Protein 6T21 (pdb70)

Radius of gyration: 21.49 Å; Cα contacts (8 Å, |Δi|>4): 574; chains: 2; bounding box: 64×54×46 Å

Secondary structure (DSSP, 8-state):
--EEEE-TTSPEEEEEEEEEEETTEEEEEEPPP-STTTTTTHHHHHHHHHHHHHHTT--EEEEEE--HHHHHH---HHHHBSSSSS-EE--SS-HHHHHHHHHHGGGGB-SSSB-SS--S-----EEEE-TT---HHHHHHHHH-/--EEEE-TTSPEEEEEEEEEEETTEEEEEEPPP-STTTTTTHHHHHHHHHHHHHHTT--EEEEEE--HHHHHH---HHHHBSSSSS-EE--SSSHHHHHHHHHHGGGGB-SSSB-SS--S-----EEEE-TT---HHHHHHHHH-

Sequence (290 aa):
EFMHVFDNNNGIELKKAECSIGEEDGVYGLILESWGPGDRNKKDYNIALDYIIERLVDSSGVSQVVVYLASSSSVRKKHMHSLDERKIHPGEEYFTLIGNSPRDIRLKMCGYQAYFSRTGRKEIPSGNRTKRILINVPGIYSDSFWASIIRGEFMHVFDNNGIELKKAECSIGEEDGVYGLILESWGPGDRNKDYNIIALDYIIERLVDDSGVSQVVVYLASSSSVRKKHMHSLDERKIHPGEEYFTLIGNNSPRRDIRLKKMCGYQAYFSRTGRRKEEIPSGNRTKRILINVPGIYSDSFWASIIRRG

Organism: Escherichia coli (strain K12) (NCBI:txid83333)

Structure (mmCIF, N/CA/C/O backbone):
data_6T21
#
_entry.id   6T21
#
_cell.length_a   112.882
_cell.length_b   112.882
_cell.length_c   155.751
_cell.angle_alpha   90.000
_cell.angle_beta   90.000
_cell.angle_gamma   120.000
#
_symmetry.space_group_name_H-M   'P 61 2 2'
#
loop_
_entity.id
_entity.type
_entity.pdbx_description
1 polymer '5-methylcytosine-specific restriction enzyme A'
2 polymer "DNA (5'-D(*TP*CP*AP*TP*(5CM)P*GP*AP*TP*TP*C)-3')"
3 polymer "DNA (5'-D(*GP*AP*AP*TP*(5CM)P*GP*AP*TP*GP*A)-3')"
4 water water
#
loop_
_atom_site.group_PDB
_atom_site.id
_atom_site.type_symbol
_atom_site.label_atom_id
_atom_site.label_alt_id
_atom_site.label_comp_id
_atom_site.label_asym_id
_atom_site.label_entity_id
_atom_site.label_seq_id
_atom_site.pdbx_PDB_ins_code
_atom_site.Cartn_x
_atom_site.Cartn_y
_atom_site.Cartn_z
_atom_site.occupancy
_atom_site.B_iso_or_equiv
_atom_site.auth_seq_id
_atom_site.auth_comp_id
_atom_site.auth_asym_id
_atom_site.auth_atom_id
_atom_site.pdbx_PDB_model_num
ATOM 1 N N . GLU A 1 8 ? -25.810 36.015 8.702 1.00 81.61 -1 GLU A N 1
ATOM 2 C CA . GLU A 1 8 ? -24.737 36.967 8.278 1.00 79.44 -1 GLU A CA 1
ATOM 3 C C . GLU A 1 8 ? -24.338 36.804 6.804 1.00 71.86 -1 GLU A C 1
ATOM 4 O O . GLU A 1 8 ? -24.015 37.792 6.148 1.00 72.30 -1 GLU A O 1
ATOM 10 N N . PHE A 1 9 ? -24.345 35.570 6.293 1.00 63.58 0 PHE A N 1
ATOM 11 C CA . PHE A 1 9 ? -24.163 35.341 4.854 1.00 57.41 0 PHE A CA 1
ATOM 12 C C . PHE A 1 9 ? -25.506 35.444 4.128 1.00 54.08 0 PHE A C 1
ATOM 13 O O . PHE A 1 9 ? -26.548 35.097 4.672 1.00 52.62 0 PHE A O 1
ATOM 21 N N . MET A 1 10 ? -25.472 35.929 2.892 1.00 50.44 1 MET A N 1
ATOM 22 C CA . MET A 1 10 ? -26.594 35.769 1.979 1.00 49.69 1 MET A CA 1
ATOM 23 C C . MET A 1 10 ? -26.549 34.367 1.365 1.00 47.70 1 MET A C 1
ATOM 24 O O . MET A 1 10 ? -25.579 33.633 1.553 1.00 46.52 1 MET A O 1
ATOM 29 N N . HIS A 1 11 ? -27.602 33.997 0.643 1.00 45.95 2 HIS A N 1
ATOM 30 C CA . HIS A 1 11 ? -27.652 32.702 -0.030 1.00 46.17 2 HIS A CA 1
ATOM 31 C C . HIS A 1 11 ? -28.217 32.816 -1.423 1.00 44.73 2 HIS A C 1
ATOM 32 O O . HIS A 1 11 ? -28.915 33.770 -1.746 1.00 44.98 2 HIS A O 1
ATOM 39 N N . VAL A 1 12 ? -27.890 31.828 -2.248 1.00 45.12 3 VAL A N 1
ATOM 40 C CA . VAL A 1 12 ? -28.474 31.698 -3.570 1.00 44.60 3 VAL A CA 1
ATOM 41 C C . VAL A 1 12 ? -29.767 30.908 -3.407 1.00 45.03 3 VAL A C 1
ATOM 42 O O . VAL A 1 12 ? -29.823 29.947 -2.653 1.00 45.69 3 VAL A O 1
ATOM 46 N N . PHE A 1 13 ? -30.806 31.348 -4.103 1.00 45.41 4 PHE A N 1
ATOM 47 C CA . PHE A 1 13 ? -32.101 30.688 -4.097 1.00 46.40 4 PHE A CA 1
ATOM 48 C C . PHE A 1 13 ? -32.354 30.009 -5.446 1.00 48.11 4 PHE A C 1
ATOM 49 O O . PHE A 1 13 ? -31.906 30.506 -6.480 1.00 49.10 4 PHE A O 1
ATOM 57 N N . ASP A 1 14 ? -33.076 28.886 -5.428 1.00 49.87 5 ASP A N 1
ATOM 58 C CA . ASP A 1 14 ? -33.395 28.147 -6.650 1.00 51.31 5 ASP A CA 1
ATOM 59 C C . ASP A 1 14 ? -34.573 28.781 -7.400 1.00 53.68 5 ASP A C 1
ATOM 60 O O . ASP A 1 14 ? -35.091 29.830 -6.982 1.00 53.57 5 ASP A O 1
ATOM 65 N N A ASN A 1 15 ? -34.991 28.159 -8.500 0.50 54.28 6 ASN A N 1
ATOM 66 N N B ASN A 1 15 ? -34.978 28.135 -8.497 0.50 55.07 6 ASN A N 1
ATOM 67 C CA A ASN A 1 15 ? -36.023 28.737 -9.360 0.50 55.17 6 ASN A CA 1
ATOM 68 C CA B ASN A 1 15 ? -36.029 28.639 -9.384 0.50 56.48 6 ASN A CA 1
ATOM 69 C C A ASN A 1 15 ? -37.421 28.745 -8.728 0.50 56.76 6 ASN A C 1
ATOM 70 C C B ASN A 1 15 ? -37.392 28.767 -8.702 0.50 57.50 6 ASN A C 1
ATOM 71 O O A ASN A 1 15 ? -38.304 29.454 -9.208 0.50 58.07 6 ASN A O 1
ATOM 72 O O B ASN A 1 15 ? -38.215 29.585 -9.112 0.50 58.76 6 ASN A O 1
ATOM 81 N N . ASN A 1 16 ? -37.618 27.965 -7.664 1.00 57.22 7 ASN A N 1
ATOM 82 C CA . ASN A 1 16 ? -38.866 27.997 -6.890 1.00 59.58 7 ASN A CA 1
ATOM 83 C C . ASN A 1 16 ? -38.795 28.887 -5.652 1.00 59.29 7 ASN A C 1
ATOM 84 O O . ASN A 1 16 ? -39.733 28.906 -4.860 1.00 60.67 7 ASN A O 1
ATOM 89 N N . GLY A 1 17 ? -37.693 29.613 -5.477 1.00 56.28 8 GLY A N 1
ATOM 90 C CA . GLY A 1 17 ? -37.536 30.487 -4.328 1.00 55.27 8 GLY A CA 1
ATOM 91 C C . GLY A 1 17 ? -37.102 29.784 -3.055 1.00 54.52 8 GLY A C 1
ATOM 92 O O . GLY A 1 17 ? -37.207 30.362 -1.979 1.00 53.74 8 GLY A O 1
ATOM 93 N N . ILE A 1 18 ? -36.584 28.558 -3.170 1.00 53.60 9 ILE A N 1
ATOM 94 C CA . ILE A 1 18 ? -36.062 27.827 -2.014 1.00 53.83 9 ILE A CA 1
ATOM 95 C C . ILE A 1 18 ? -34.567 28.101 -1.830 1.00 53.06 9 ILE A C 1
ATOM 96 O O . ILE A 1 18 ? -33.791 28.107 -2.795 1.00 51.69 9 ILE A O 1
ATOM 101 N N . GLU A 1 19 ? -34.176 28.309 -0.576 1.00 51.92 10 GLU A N 1
ATOM 102 C CA . GLU A 1 19 ? -32.813 28.654 -0.223 1.00 51.47 10 GLU A CA 1
ATOM 103 C C . GLU A 1 19 ? -31.901 27.459 -0.446 1.00 50.63 10 GLU A C 1
ATOM 104 O O . GLU A 1 19 ? -32.192 26.358 0.015 1.00 52.62 10 GLU A O 1
ATOM 110 N N . LEU A 1 20 ? -30.805 27.669 -1.165 1.00 48.31 11 LEU A N 1
ATOM 111 C CA . LEU A 1 20 ? -29.811 26.614 -1.346 1.00 48.17 11 LEU A CA 1
ATOM 112 C C . LEU A 1 20 ? -28.744 26.659 -0.254 1.00 48.29 11 LEU A C 1
ATOM 113 O O . LEU A 1 20 ? -28.527 27.696 0.390 1.00 47.62 11 LEU A O 1
ATOM 118 N N A LYS A 1 21 ? -28.087 25.523 -0.047 0.50 49.25 12 LYS A N 1
ATOM 119 N N B LYS A 1 21 ? -28.087 25.526 -0.039 0.50 49.05 12 LYS A N 1
ATOM 120 C CA A LYS A 1 21 ? -26.903 25.450 0.804 0.50 50.18 12 LYS A CA 1
ATOM 121 C CA B LYS A 1 21 ? -26.912 25.469 0.824 0.50 49.86 12 LYS A CA 1
ATOM 122 C C A LYS A 1 21 ? -25.729 26.036 0.036 0.50 48.12 12 LYS A C 1
ATOM 123 C C B LYS A 1 21 ? -25.732 26.036 0.048 0.50 47.94 12 LYS A C 1
ATOM 124 O O A LYS A 1 21 ? -24.872 25.309 -0.455 0.50 47.96 12 LYS A O 1
ATOM 125 O O B LYS A 1 21 ? -24.879 25.299 -0.436 0.50 47.80 12 LYS A O 1
ATOM 136 N N . ALA A 1 22 ? -25.719 27.355 -0.085 1.00 47.34 13 ALA A N 1
ATOM 137 C CA . ALA A 1 22 ? -24.701 28.059 -0.850 1.00 46.61 13 ALA A CA 1
ATOM 138 C C . ALA A 1 22 ? -24.619 29.498 -0.348 1.00 45.16 13 ALA A C 1
ATOM 139 O O . ALA A 1 22 ? -25.381 30.363 -0.770 1.00 45.83 13 ALA A O 1
ATOM 141 N N . GLU A 1 23 ? -23.693 29.726 0.573 1.00 44.60 14 GLU A N 1
ATOM 142 C CA . GLU A 1 23 ? -23.450 31.045 1.133 1.00 44.60 14 GLU A CA 1
ATOM 143 C C . GLU A 1 23 ? -22.753 31.922 0.110 1.00 43.12 14 GLU A C 1
ATOM 144 O O . GLU A 1 23 ? -21.897 31.463 -0.650 1.00 42.73 14 GLU A O 1
ATOM 150 N N . CYS A 1 24 ? -23.139 33.188 0.084 1.00 41.99 15 CYS A N 1
ATOM 151 C CA . CYS A 1 24 ? -22.483 34.154 -0.745 1.00 41.09 15 CYS A CA 1
ATOM 152 C C . CYS A 1 24 ? -22.576 35.528 -0.097 1.00 41.67 15 CYS A C 1
ATOM 153 O O . CYS A 1 24 ? -23.246 35.704 0.917 1.00 42.20 15 CYS A O 1
ATOM 156 N N . SER A 1 25 ? -21.900 36.498 -0.698 1.00 41.26 16 SER A N 1
ATOM 157 C CA . SER A 1 25 ? -21.930 37.869 -0.219 1.00 41.79 16 SER A CA 1
ATOM 158 C C . SER A 1 25 ? -21.634 38.796 -1.378 1.00 40.99 16 SER A C 1
ATOM 159 O O . SER A 1 25 ? -21.007 38.402 -2.362 1.00 39.80 16 SER A O 1
ATOM 162 N N . ILE A 1 26 ? -22.101 40.028 -1.258 1.00 41.53 17 ILE A N 1
ATOM 163 C CA . ILE A 1 26 ? -21.989 41.013 -2.325 1.00 42.10 17 ILE A CA 1
ATOM 164 C C . ILE A 1 26 ? -21.202 42.189 -1.771 1.00 42.13 17 ILE A C 1
ATOM 165 O O . ILE A 1 26 ? -21.484 42.653 -0.669 1.00 41.97 17 ILE A O 1
ATOM 170 N N . GLY A 1 27 ? -20.212 42.659 -2.518 1.00 41.12 18 GLY A N 1
ATOM 171 C CA . GLY A 1 27 ? -19.435 43.811 -2.079 1.00 42.00 18 GLY A CA 1
ATOM 172 C C . GLY A 1 27 ? -18.086 43.920 -2.752 1.00 41.73 18 GLY A C 1
ATOM 173 O O . GLY A 1 27 ? -17.788 43.198 -3.706 1.00 41.24 18 GLY A O 1
ATOM 174 N N . GLU A 1 28 ? -17.278 44.839 -2.242 1.00 41.84 19 GLU A N 1
ATOM 175 C CA . GLU A 1 28 ? -15.941 45.063 -2.743 1.00 41.56 19 GLU A CA 1
ATOM 176 C C . GLU A 1 28 ? -14.934 44.278 -1.915 1.00 41.32 19 GLU A C 1
ATOM 177 O O . GLU A 1 28 ? -14.881 44.389 -0.685 1.00 41.24 19 GLU A O 1
ATOM 183 N N . GLU A 1 29 ? -14.142 43.470 -2.603 1.00 41.01 20 GLU A N 1
ATOM 184 C CA . GLU A 1 29 ? -13.045 42.758 -1.991 1.00 41.49 20 GLU A CA 1
ATOM 185 C C . GLU A 1 29 ? -11.832 42.929 -2.895 1.00 41.81 20 GLU A C 1
ATOM 186 O O . GLU A 1 29 ? -11.935 42.767 -4.118 1.00 41.33 20 GLU A O 1
ATOM 192 N N . ASP A 1 30 ? -10.705 43.318 -2.298 1.00 42.63 21 ASP A N 1
ATOM 193 C CA . ASP A 1 30 ? -9.459 43.568 -3.038 1.00 42.80 21 ASP A CA 1
ATOM 194 C C . ASP A 1 30 ? -9.659 44.480 -4.250 1.00 42.56 21 ASP A C 1
ATOM 195 O O . ASP A 1 30 ? -9.030 44.292 -5.298 1.00 42.62 21 ASP A O 1
ATOM 200 N N . GLY A 1 31 ? -10.547 45.463 -4.096 1.00 42.31 22 GLY A N 1
ATOM 201 C CA . GLY A 1 31 ? -10.764 46.496 -5.106 1.00 42.51 22 GLY A CA 1
ATOM 202 C C . GLY A 1 31 ? -11.733 46.134 -6.218 1.00 42.56 22 GLY A C 1
ATOM 203 O O . GLY A 1 31 ? -11.965 46.939 -7.121 1.00 43.19 22 GLY A O 1
ATOM 204 N N . VAL A 1 32 ? -12.307 44.937 -6.141 1.00 41.41 23 VAL A N 1
ATOM 205 C CA . VAL A 1 32 ? -13.194 44.411 -7.158 1.00 41.10 23 VAL A CA 1
ATOM 206 C C . VAL A 1 32 ? -14.577 44.226 -6.544 1.00 40.48 23 VAL A C 1
ATOM 207 O O . VAL A 1 32 ? -14.707 43.592 -5.496 1.00 38.96 23 VAL A O 1
ATOM 211 N N . TYR A 1 33 ? -15.595 44.799 -7.186 1.00 40.72 24 TYR A N 1
ATOM 212 C CA . TYR A 1 33 ? -16.977 44.667 -6.736 1.00 40.58 24 TYR A CA 1
ATOM 213 C C . TYR A 1 33 ? -17.649 43.463 -7.395 1.00 40.43 24 TYR A C 1
ATOM 214 O O . TYR A 1 33 ? -17.630 43.312 -8.630 1.00 39.58 24 TYR A O 1
ATOM 223 N N . GLY A 1 34 ? -18.252 42.611 -6.575 1.00 39.39 25 GLY A N 1
ATOM 224 C CA . GLY A 1 34 ? -19.042 41.521 -7.113 1.00 40.14 25 GLY A CA 1
ATOM 225 C C . GLY A 1 34 ? -19.559 40.542 -6.088 1.00 40.06 25 GLY A C 1
ATOM 226 O O . GLY A 1 34 ? -19.743 40.881 -4.912 1.00 38.24 25 GLY A O 1
ATOM 227 N N . LEU A 1 35 ? -19.757 39.313 -6.553 1.00 39.65 26 LEU A N 1
ATOM 228 C CA . LEU A 1 35 ? -20.351 38.260 -5.771 1.00 39.80 26 LEU A CA 1
ATOM 229 C C . LEU A 1 35 ? -19.288 37.276 -5.332 1.00 39.74 26 LEU A C 1
ATOM 230 O O . LEU A 1 35 ? -18.556 36.749 -6.165 1.00 39.74 26 LEU A O 1
ATOM 235 N N . ILE A 1 36 ? -19.205 37.028 -4.028 1.00 40.31 27 ILE A N 1
ATOM 236 C CA . ILE A 1 36 ? -18.316 35.993 -3.490 1.00 42.21 27 ILE A CA 1
ATOM 237 C C . ILE A 1 36 ? -19.161 34.766 -3.216 1.00 41.06 27 ILE A C 1
ATOM 238 O O . ILE A 1 36 ? -20.137 34.848 -2.476 1.00 41.23 27 ILE A O 1
ATOM 243 N N . LEU A 1 37 ? -18.783 33.638 -3.799 1.00 39.95 28 LEU A N 1
ATOM 244 C CA . LEU A 1 37 ? -19.396 32.352 -3.486 1.00 40.03 28 LEU A CA 1
ATOM 245 C C . LEU A 1 37 ? -18.448 31.607 -2.564 1.00 40.12 28 LEU A C 1
ATOM 246 O O . LEU A 1 37 ? -17.294 31.386 -2.912 1.00 40.09 28 LEU A O 1
ATOM 251 N N . GLU A 1 38 ? -18.926 31.251 -1.376 1.00 41.44 29 GLU A N 1
ATOM 252 C CA . GLU A 1 38 ? -18.107 30.540 -0.387 1.00 42.88 29 GLU A CA 1
ATOM 253 C C . GLU A 1 38 ? -17.825 29.087 -0.839 1.00 42.89 29 GLU A C 1
ATOM 254 O O . GLU A 1 38 ? -18.594 28.509 -1.607 1.00 41.77 29 GLU A O 1
ATOM 260 N N . SER A 1 39 ? -16.735 28.517 -0.337 1.00 41.88 30 SER A N 1
ATOM 261 C CA . SER A 1 39 ? -16.310 27.179 -0.716 1.00 42.94 30 SER A CA 1
ATOM 262 C C . SER A 1 39 ? -17.241 26.103 -0.176 1.00 44.30 30 SER A C 1
ATOM 263 O O . SER A 1 39 ? -17.930 26.302 0.824 1.00 45.74 30 SER A O 1
ATOM 266 N N . TRP A 1 40 ? -17.233 24.956 -0.845 1.00 44.86 31 TRP A N 1
ATOM 267 C CA . TRP A 1 40 ? -17.944 23.772 -0.378 1.00 46.59 31 TRP A CA 1
ATOM 268 C C . TRP A 1 40 ? -16.960 22.913 0.378 1.00 47.16 31 TRP A C 1
ATOM 269 O O . TRP A 1 40 ? -15.924 22.542 -0.169 1.00 46.71 31 TRP A O 1
ATOM 280 N N . GLY A 1 41 ? -17.289 22.618 1.639 1.00 48.31 32 GLY A N 1
ATOM 281 C CA . GLY A 1 41 ? -16.527 21.677 2.461 1.00 49.82 32 GLY A CA 1
ATOM 282 C C . GLY A 1 41 ? -16.287 22.226 3.859 1.00 50.85 32 GLY A C 1
ATOM 283 O O . GLY A 1 41 ? -16.344 23.438 4.060 1.00 48.01 32 GLY A O 1
ATOM 284 N N . PRO A 1 42 ? -16.043 21.339 4.846 1.00 52.27 33 PRO A N 1
ATOM 285 C CA . PRO A 1 42 ? -16.085 19.882 4.757 1.00 53.40 33 PRO A CA 1
ATOM 286 C C . PRO A 1 42 ? -17.505 19.334 4.778 1.00 54.28 33 PRO A C 1
ATOM 287 O O . PRO A 1 42 ? -18.442 20.022 5.190 1.00 54.29 33 PRO A O 1
ATOM 291 N N . GLY A 1 43 ? -17.656 18.099 4.325 1.00 54.81 34 GLY A N 1
ATOM 292 C CA . GLY A 1 43 ? -18.960 17.464 4.267 1.00 56.49 34 GLY A CA 1
ATOM 293 C C . GLY A 1 43 ? -19.982 18.313 3.543 1.00 55.49 34 GLY A C 1
ATOM 294 O O . GLY A 1 43 ? -19.783 18.692 2.389 1.00 55.96 34 GLY A O 1
ATOM 295 N N . ASP A 1 44 ? -21.064 18.641 4.239 1.00 56.64 35 ASP A N 1
ATOM 296 C CA . ASP A 1 44 ? -22.201 19.328 3.631 1.00 56.29 35 ASP A CA 1
ATOM 297 C C . ASP A 1 44 ? -22.125 20.858 3.610 1.00 53.28 35 ASP A C 1
ATOM 298 O O . ASP A 1 44 ? -23.023 21.500 3.064 1.00 52.00 35 ASP A O 1
ATOM 303 N N . ARG A 1 45 ? -21.079 21.445 4.191 1.00 51.28 36 ARG A N 1
ATOM 304 C CA . ARG A 1 45 ? -20.946 22.901 4.197 1.00 49.76 36 ARG A CA 1
ATOM 305 C C . ARG A 1 45 ? -20.957 23.445 2.753 1.00 48.64 36 ARG A C 1
ATOM 306 O O . ARG A 1 45 ? -20.089 23.115 1.948 1.00 47.95 36 ARG A O 1
ATOM 314 N N . ASN A 1 46 ? -21.965 24.256 2.447 1.00 47.49 37 ASN A N 1
ATOM 315 C CA . ASN A 1 46 ? -22.209 24.780 1.097 1.00 47.10 37 ASN A CA 1
ATOM 316 C C . ASN A 1 46 ? -22.236 23.718 -0.032 1.00 47.30 37 ASN A C 1
ATOM 317 O O . ASN A 1 46 ? -21.739 23.969 -1.135 1.00 46.14 37 ASN A O 1
ATOM 322 N N A LYS A 1 47 ? -22.840 22.562 0.248 0.50 47.94 38 LYS A N 1
ATOM 323 N N B LYS A 1 47 ? -22.838 22.562 0.250 0.50 47.98 38 LYS A N 1
ATOM 324 C CA A LYS A 1 47 ? -22.882 21.445 -0.710 0.50 48.76 38 LYS A CA 1
ATOM 325 C CA B LYS A 1 47 ? -22.888 21.444 -0.705 0.50 48.82 38 LYS A CA 1
ATOM 326 C C A LYS A 1 47 ? -23.612 21.745 -2.032 0.50 47.24 38 LYS A C 1
ATOM 327 C C B LYS A 1 47 ? -23.607 21.749 -2.032 0.50 47.28 38 LYS A C 1
ATOM 328 O O A LYS A 1 47 ? -23.439 21.015 -3.010 0.50 46.28 38 LYS A O 1
ATOM 329 O O B LYS A 1 47 ? -23.424 21.025 -3.012 0.50 46.33 38 LYS A O 1
ATOM 340 N N . ASP A 1 48 ? -24.426 22.800 -2.062 1.00 46.62 39 ASP A N 1
ATOM 341 C CA . ASP A 1 48 ? -25.139 23.202 -3.297 1.00 46.26 39 ASP A CA 1
ATOM 342 C C . ASP A 1 48 ? -24.348 24.161 -4.193 1.00 44.45 39 ASP A C 1
ATOM 343 O O . ASP A 1 48 ? -24.909 24.736 -5.136 1.00 44.53 39 ASP A O 1
ATOM 348 N N . TYR A 1 49 ? -23.057 24.320 -3.897 1.00 43.15 40 TYR A N 1
ATOM 349 C CA . TYR A 1 49 ? -22.141 25.190 -4.630 1.00 42.35 40 TYR A CA 1
ATOM 350 C C . TYR A 1 49 ? -22.331 25.153 -6.159 1.00 43.14 40 TYR A C 1
ATOM 351 O O . TYR A 1 49 ? -22.533 26.193 -6.786 1.00 42.34 40 TYR A O 1
ATOM 360 N N . ASN A 1 50 ? -22.241 23.967 -6.748 1.00 44.48 41 ASN A N 1
ATOM 361 C CA . ASN A 1 50 ? -22.349 23.816 -8.215 1.00 45.59 41 ASN A CA 1
ATOM 362 C C . ASN A 1 50 ? -23.731 24.168 -8.755 1.00 45.84 41 ASN A C 1
ATOM 363 O O . ASN A 1 50 ? -23.853 24.808 -9.805 1.00 46.97 41 ASN A O 1
ATOM 368 N N . ILE A 1 51 ? -24.764 23.757 -8.031 1.00 47.55 42 ILE A N 1
ATOM 369 C CA . ILE A 1 51 ? -26.143 24.072 -8.393 1.00 48.81 42 ILE A CA 1
ATOM 370 C C . ILE A 1 51 ? -26.319 25.587 -8.358 1.00 47.68 42 ILE A C 1
ATOM 371 O O . ILE A 1 51 ? -26.862 26.180 -9.302 1.00 46.61 42 ILE A O 1
ATOM 376 N N . ALA A 1 52 ? -25.852 26.209 -7.271 1.00 44.82 43 ALA A N 1
ATOM 377 C CA . ALA A 1 52 ? -25.961 27.656 -7.120 1.00 43.84 43 ALA A CA 1
ATOM 378 C C . ALA A 1 52 ? -25.199 28.384 -8.233 1.00 43.30 43 ALA A C 1
ATOM 379 O O . ALA A 1 52 ? -25.682 29.373 -8.804 1.00 41.33 43 ALA A O 1
ATOM 381 N N . LEU A 1 53 ? -24.016 27.880 -8.558 1.00 42.42 44 LEU A N 1
ATOM 382 C CA . LEU A 1 53 ? -23.198 28.516 -9.564 1.00 43.46 44 LEU A CA 1
ATOM 383 C C . LEU A 1 53 ? -23.840 28.386 -10.959 1.00 43.83 44 LEU A C 1
ATOM 384 O O . LEU A 1 53 ? -23.781 29.328 -11.748 1.00 44.32 44 LEU A O 1
ATOM 389 N N . ASP A 1 54 ? -24.477 27.249 -11.239 1.00 44.90 45 ASP A N 1
ATOM 390 C CA . ASP A 1 54 ? -25.253 27.081 -12.488 1.00 45.80 45 ASP A CA 1
ATOM 391 C C . ASP A 1 54 ? -26.391 28.100 -12.586 1.00 45.09 45 ASP A C 1
ATOM 392 O O . ASP A 1 54 ? -26.620 28.691 -13.648 1.00 44.63 45 ASP A O 1
ATOM 397 N N . TYR A 1 55 ? -27.104 28.306 -11.485 1.00 44.42 46 TYR A N 1
ATOM 398 C CA . TYR A 1 55 ? -28.150 29.337 -11.451 1.00 45.20 46 TYR A CA 1
ATOM 399 C C . TYR A 1 55 ? -27.602 30.737 -11.687 1.00 44.06 46 TYR A C 1
ATOM 400 O O . TYR A 1 55 ? -28.199 31.527 -12.436 1.00 44.97 46 TYR A O 1
ATOM 409 N N . ILE A 1 56 ? -26.478 31.052 -11.046 1.00 42.83 47 ILE A N 1
ATOM 410 C CA . ILE A 1 56 ? -25.838 32.364 -11.214 1.00 41.70 47 ILE A CA 1
ATOM 411 C C . ILE A 1 56 ? -25.487 32.602 -12.695 1.00 41.48 47 ILE A C 1
ATOM 412 O O . ILE A 1 56 ? -25.813 33.633 -13.249 1.00 42.41 47 ILE A O 1
ATOM 417 N N . ILE A 1 57 ? -24.837 31.636 -13.324 1.00 41.30 48 ILE A N 1
ATOM 418 C CA . ILE A 1 57 ? -24.468 31.744 -14.732 1.00 42.96 48 ILE A CA 1
ATOM 419 C C . ILE A 1 57 ? -25.722 31.939 -15.610 1.00 44.63 48 ILE A C 1
ATOM 420 O O . ILE A 1 57 ? -25.772 32.856 -16.446 1.00 43.55 48 ILE A O 1
ATOM 425 N N . GLU A 1 58 ? -26.735 31.105 -15.380 1.00 45.55 49 GLU A N 1
ATOM 426 C CA . GLU A 1 58 ? -27.962 31.152 -16.166 1.00 48.47 49 GLU A CA 1
ATOM 427 C C . GLU A 1 58 ? -28.640 32.519 -16.071 1.00 47.66 49 GLU A C 1
ATOM 428 O O . GLU A 1 58 ? -29.056 33.093 -17.084 1.00 47.30 49 GLU A O 1
ATOM 434 N N . ARG A 1 59 ? -28.726 33.044 -14.851 1.00 46.06 50 ARG A N 1
ATOM 435 C CA . ARG A 1 59 ? -29.377 34.323 -14.615 1.00 45.10 50 ARG A CA 1
ATOM 436 C C . ARG A 1 59 ? -28.542 35.489 -15.109 1.00 45.48 50 ARG A C 1
ATOM 437 O O . ARG A 1 59 ? -29.084 36.516 -15.525 1.00 47.66 50 ARG A O 1
ATOM 445 N N . LEU A 1 60 ? -27.221 35.356 -15.053 1.00 45.03 51 LEU A N 1
ATOM 446 C CA . LEU A 1 60 ? -26.352 36.389 -15.612 1.00 45.70 51 LEU A CA 1
ATOM 447 C C . LEU A 1 60 ? -26.588 36.476 -17.125 1.00 46.55 51 LEU A C 1
ATOM 448 O O . LEU A 1 60 ? -26.794 37.555 -17.663 1.00 45.24 51 LEU A O 1
ATOM 453 N N . VAL A 1 61 ? -26.582 35.328 -17.795 1.00 48.77 52 VAL A N 1
ATOM 454 C CA . VAL A 1 61 ? -26.838 35.274 -19.240 1.00 50.63 52 VAL A CA 1
ATOM 455 C C . VAL A 1 61 ? -28.217 35.880 -19.554 1.00 52.95 52 VAL A C 1
ATOM 456 O O . VAL A 1 61 ? -28.339 36.732 -20.431 1.00 53.66 52 VAL A O 1
ATOM 460 N N . ASP A 1 62 ? -29.234 35.483 -18.797 1.00 55.61 53 ASP A N 1
ATOM 461 C CA . ASP A 1 62 ? -30.596 36.034 -18.952 1.00 57.83 53 ASP A CA 1
ATOM 462 C C . ASP A 1 62 ? -30.697 37.554 -18.796 1.00 56.10 53 ASP A C 1
ATOM 463 O O . ASP A 1 62 ? -31.535 38.182 -19.442 1.00 56.64 53 ASP A O 1
ATOM 468 N N A SER A 1 63 ? -29.854 38.132 -17.939 0.50 54.32 54 SER A N 1
ATOM 469 N N B SER A 1 63 ? -29.856 38.133 -17.943 0.50 54.21 54 SER A N 1
ATOM 470 C CA A SER A 1 63 ? -29.829 39.581 -17.722 0.50 53.94 54 SER A CA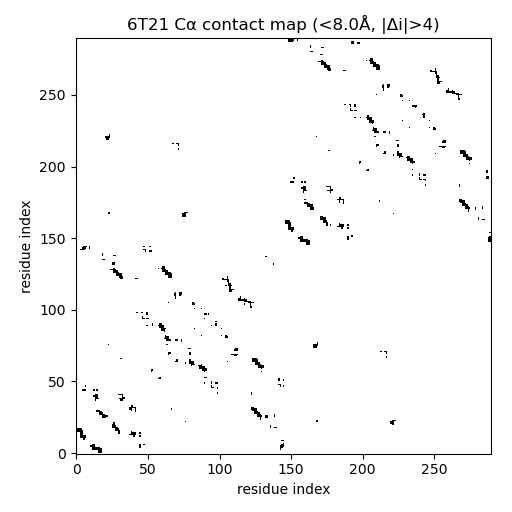 1
ATOM 471 C CA B SER A 1 63 ? -29.845 39.578 -17.728 0.50 53.77 54 SER A CA 1
ATOM 472 C C A SER A 1 63 ? -29.000 40.338 -18.766 0.50 53.97 54 SER A C 1
ATOM 473 C C B SER A 1 63 ? -28.977 40.332 -18.747 0.50 53.88 54 SER A C 1
ATOM 474 O O A SER A 1 63 ? -28.854 41.555 -18.671 0.50 55.31 54 SER A O 1
ATOM 475 O O B SER A 1 63 ? -28.780 41.538 -18.615 0.50 55.27 54 SER A O 1
ATOM 480 N N . GLY A 1 64 ? -28.457 39.627 -19.752 1.00 53.25 55 GLY A N 1
ATOM 481 C CA . GLY A 1 64 ? -27.675 40.252 -20.816 1.00 53.34 55 GLY A CA 1
ATOM 482 C C . GLY A 1 64 ? -26.168 40.284 -20.607 1.00 52.86 55 GLY A C 1
ATOM 483 O O . GLY A 1 64 ? -25.458 40.893 -21.395 1.00 53.85 55 GLY A O 1
ATOM 484 N N . VAL A 1 65 ? -25.668 39.636 -19.560 1.00 50.45 56 VAL A N 1
ATOM 485 C CA . VAL A 1 65 ? -24.230 39.574 -19.330 1.00 49.63 56 VAL A CA 1
ATOM 486 C C . VAL A 1 65 ? -23.657 38.402 -20.116 1.00 49.26 56 VAL A C 1
ATOM 487 O O . VAL A 1 65 ? -24.157 37.281 -20.015 1.00 48.74 56 VAL A O 1
ATOM 491 N N . SER A 1 66 ? -22.609 38.654 -20.887 1.00 48.81 57 SER A N 1
ATOM 492 C CA . SER A 1 66 ? -21.962 37.584 -21.646 1.00 50.27 57 SER A CA 1
ATOM 493 C C . SER A 1 66 ? -20.557 37.242 -21.148 1.00 49.62 57 SER A C 1
ATOM 494 O O . SER A 1 66 ? -20.031 36.177 -21.479 1.00 50.21 57 S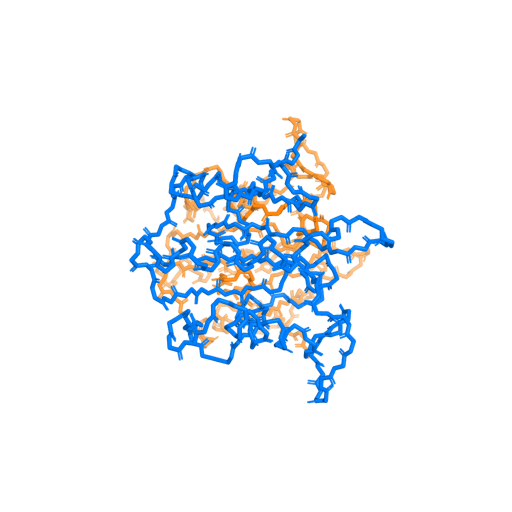ER A O 1
ATOM 497 N N . GLN A 1 67 ? -19.933 38.142 -20.391 1.00 48.49 58 GLN A N 1
ATOM 498 C CA . GLN A 1 67 ? -18.585 37.895 -19.875 1.00 48.73 58 GLN A CA 1
ATOM 499 C C . GLN A 1 67 ? -18.410 38.392 -18.443 1.00 47.70 58 GLN A C 1
ATOM 500 O O . GLN A 1 67 ? -19.003 39.388 -18.045 1.00 48.37 58 GLN A O 1
ATOM 506 N N . VAL A 1 68 ? -17.578 37.683 -17.688 1.00 46.87 59 VAL A N 1
ATOM 507 C CA . VAL A 1 68 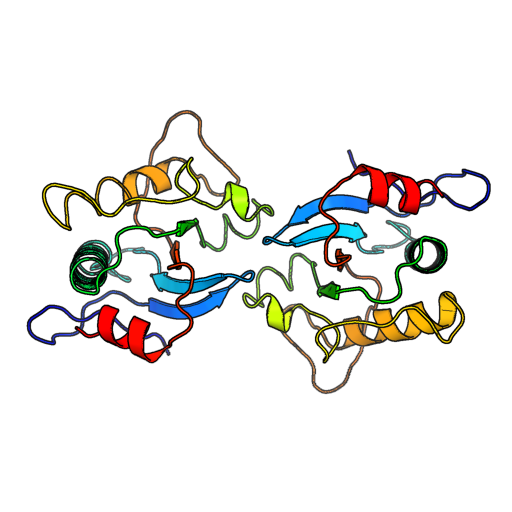? -17.277 38.030 -16.300 1.00 45.53 59 VAL A CA 1
ATOM 508 C C . VAL A 1 68 ? -15.767 37.958 -16.068 1.00 45.10 59 VAL A C 1
ATOM 509 O O . VAL A 1 68 ? -15.018 37.554 -16.962 1.00 44.72 59 VAL A O 1
ATOM 513 N N . VAL A 1 69 ? -15.331 38.385 -14.885 1.00 42.64 60 VAL A N 1
ATOM 514 C CA . VAL A 1 69 ? -13.981 38.126 -14.421 1.00 42.94 60 VAL A CA 1
ATOM 515 C C . VAL A 1 69 ? -14.106 37.369 -13.104 1.00 42.00 60 VAL A C 1
ATOM 516 O O . VAL A 1 69 ? -14.888 37.765 -12.227 1.00 40.90 60 VAL A O 1
ATOM 520 N N . VAL A 1 70 ? -13.354 36.278 -12.976 1.00 41.09 61 VAL A N 1
ATOM 521 C CA . VAL A 1 70 ? -13.463 35.396 -11.829 1.00 40.65 61 VAL A CA 1
ATOM 522 C C . VAL A 1 70 ? -12.097 35.243 -11.188 1.00 40.72 61 VAL A C 1
ATOM 523 O O . VAL A 1 70 ? -11.127 34.887 -11.863 1.00 41.85 61 VAL A O 1
ATOM 527 N N . TYR A 1 71 ? -12.036 35.517 -9.887 1.00 39.43 62 TYR A N 1
ATOM 528 C CA . TYR A 1 71 ? -10.797 35.458 -9.119 1.00 39.66 62 TYR A CA 1
ATOM 529 C C . TYR A 1 71 ? -10.885 34.393 -8.031 1.00 39.34 62 TYR A C 1
ATOM 530 O O . TYR A 1 71 ? -11.925 34.243 -7.375 1.00 39.42 62 TYR A O 1
ATOM 539 N N . LEU A 1 72 ? -9.783 33.683 -7.825 1.00 39.33 63 LEU A N 1
ATOM 540 C CA . LEU A 1 72 ? -9.650 32.750 -6.721 1.00 39.69 63 LEU A CA 1
ATOM 541 C C . LEU A 1 72 ? -9.517 33.574 -5.435 1.00 38.33 63 LEU A C 1
ATOM 542 O O . LEU A 1 72 ? -8.644 34.427 -5.324 1.00 37.99 63 LEU A O 1
ATOM 547 N N . ALA A 1 73 ? -10.393 33.320 -4.477 1.00 38.50 64 ALA A N 1
ATOM 548 C CA . ALA A 1 73 ? -10.504 34.185 -3.302 1.00 39.03 64 ALA A CA 1
ATOM 549 C C . ALA A 1 73 ? -10.419 33.438 -1.977 1.00 38.67 64 ALA A C 1
ATOM 550 O O . ALA A 1 73 ? -10.848 33.959 -0.939 1.00 38.84 64 ALA A O 1
ATOM 552 N N . SER A 1 74 ? -9.863 32.230 -2.005 1.00 38.48 65 SER A N 1
ATOM 553 C CA . SER A 1 74 ? -9.642 31.469 -0.782 1.00 39.38 65 SER A CA 1
ATOM 554 C C . SER A 1 74 ? -8.640 32.209 0.105 1.00 39.79 65 SER A C 1
ATOM 555 O O . SER A 1 74 ? -7.837 33.001 -0.384 1.00 39.36 65 SER A O 1
ATOM 558 N N . SER A 1 75 ? -8.675 31.935 1.402 1.00 40.83 66 SER A N 1
ATOM 559 C CA . SER A 1 75 ? -7.763 32.596 2.324 1.00 41.83 66 SER A CA 1
ATOM 560 C C . SER A 1 75 ? -6.317 32.237 1.980 1.00 43.47 66 SER A C 1
ATOM 561 O O . SER A 1 75 ? -5.429 33.080 2.060 1.00 44.96 66 SER A O 1
ATOM 564 N N A SER A 1 76 ? -6.091 30.984 1.596 0.50 44.26 67 SER A N 1
ATOM 565 N N B SER A 1 76 ? -6.091 30.989 1.583 0.50 44.87 67 SER A N 1
ATOM 566 C CA A SER A 1 76 ? -4.743 30.502 1.285 0.50 44.88 67 SER A CA 1
ATOM 567 C CA B SER A 1 76 ? -4.738 30.507 1.298 0.50 45.86 67 SER A CA 1
ATOM 568 C C A SER A 1 76 ? -4.147 31.199 0.066 0.50 44.31 67 SER A C 1
ATOM 569 C C B SER A 1 76 ? -4.132 31.154 0.052 0.50 44.73 67 SER A C 1
ATOM 570 O O A SER A 1 76 ? -2.928 31.607 0.070 0.50 45.23 67 SER A O 1
ATOM 571 O O B SER A 1 76 ? -2.887 31.487 0.019 0.50 45.10 67 SER A O 1
ATOM 576 N N . VAL A 1 77 ? -4.985 31.342 -0.979 1.00 43.36 68 VAL A N 1
ATOM 577 C CA . VAL A 1 77 ? -4.529 31.977 -2.208 1.00 43.35 68 VAL A CA 1
ATOM 578 C C . VAL A 1 77 ? -4.352 33.494 -2.023 1.00 43.42 68 VAL A C 1
ATOM 579 O O . VAL A 1 77 ? -3.378 34.052 -2.523 1.00 42.92 68 VAL A O 1
ATOM 583 N N . ARG A 1 78 ? -5.267 34.145 -1.297 1.00 43.29 69 ARG A N 1
ATOM 584 C CA . ARG A 1 78 ? -5.133 35.592 -0.997 1.00 43.94 69 ARG A CA 1
ATOM 585 C C . ARG A 1 78 ? -3.844 35.890 -0.228 1.00 44.59 69 ARG A C 1
ATOM 586 O O . ARG A 1 78 ? -3.185 36.906 -0.472 1.00 43.97 69 ARG A O 1
ATOM 594 N N A LYS A 1 79 ? -3.489 34.999 0.694 0.50 44.96 70 LYS A N 1
ATOM 595 N N B LYS A 1 79 ? -3.489 35.001 0.694 0.50 44.58 70 LYS A N 1
ATOM 596 C CA A LYS A 1 79 ? -2.281 35.160 1.498 0.50 46.03 70 LYS A CA 1
ATOM 597 C CA B LYS A 1 79 ? -2.280 35.169 1.490 0.50 45.40 70 LYS A CA 1
ATOM 598 C C A LYS A 1 79 ? -1.004 35.002 0.672 0.50 46.05 70 LYS A C 1
ATOM 599 C C B LYS A 1 79 ? -1.005 35.009 0.663 0.50 45.70 70 LYS A C 1
ATOM 600 O O A LYS A 1 79 ? -0.096 35.826 0.764 0.50 45.53 70 LYS A O 1
ATOM 601 O O B LYS A 1 79 ? -0.099 35.835 0.747 0.50 45.21 70 LYS A O 1
ATOM 612 N N . HIS A 1 80 ? -0.952 33.948 -0.139 1.00 45.86 71 HIS A N 1
ATOM 613 C CA . HIS A 1 80 ? 0.278 33.559 -0.835 1.00 47.58 71 HIS A CA 1
ATOM 614 C C . HIS A 1 80 ? 0.459 34.139 -2.228 1.00 47.14 71 HIS A C 1
ATOM 615 O O . HIS A 1 80 ? 1.579 34.164 -2.726 1.00 46.57 71 HIS A O 1
ATOM 622 N N . MET A 1 81 ? -0.629 34.557 -2.868 1.00 45.57 72 MET A N 1
ATOM 623 C CA . MET A 1 81 ? -0.551 35.129 -4.206 1.00 47.18 72 MET A CA 1
ATOM 624 C C . MET A 1 81 ? -1.033 36.571 -4.167 1.00 45.36 72 MET A C 1
ATOM 625 O O . MET A 1 81 ? -2.223 36.849 -4.290 1.00 44.24 72 MET A O 1
ATOM 630 N N . HIS A 1 82 ? -0.092 37.482 -4.003 1.00 45.72 73 HIS A N 1
ATOM 631 C CA . HIS A 1 82 ? -0.406 38.880 -3.768 1.00 46.57 73 HIS A CA 1
ATOM 632 C C . HIS A 1 82 ? -0.957 39.580 -5.016 1.00 45.76 73 HIS A C 1
ATOM 633 O O . HIS A 1 82 ? -1.696 40.553 -4.906 1.00 44.94 73 HIS A O 1
ATOM 640 N N . SER A 1 83 ? -0.614 39.077 -6.198 1.00 44.75 74 SER A N 1
ATOM 641 C CA . SER A 1 83 ? -1.058 39.707 -7.427 1.00 44.15 74 SER A CA 1
ATOM 642 C C . SER A 1 83 ? -2.496 39.298 -7.750 1.00 43.24 74 SER A C 1
ATOM 643 O O . SER A 1 83 ? -2.801 38.110 -7.889 1.00 42.05 74 SER A O 1
ATOM 646 N N . LEU A 1 84 ? -3.363 40.294 -7.899 1.00 42.06 75 LEU A N 1
ATOM 647 C CA . LEU A 1 84 ? -4.751 40.053 -8.274 1.00 43.13 75 LEU A CA 1
ATOM 648 C C . LEU A 1 84 ? -4.836 39.471 -9.691 1.00 43.24 75 LEU A C 1
ATOM 649 O O . LEU A 1 84 ? -5.651 38.587 -9.951 1.00 42.64 75 LEU A O 1
ATOM 654 N N . ASP A 1 85 ? -3.994 39.960 -10.594 1.00 45.16 76 ASP A N 1
ATOM 655 C CA . ASP A 1 85 ? -3.941 39.422 -11.953 1.00 48.10 76 ASP A CA 1
ATOM 656 C C . ASP A 1 85 ? -3.624 37.910 -11.947 1.00 48.26 76 ASP A C 1
ATOM 657 O O . ASP A 1 85 ? -4.132 37.173 -12.775 1.00 47.85 76 ASP A O 1
ATOM 662 N N . GLU A 1 86 ? -2.815 37.453 -10.994 1.00 49.30 77 GLU A N 1
ATOM 663 C CA . GLU A 1 86 ? -2.528 36.023 -10.862 1.00 50.71 77 GLU A CA 1
ATOM 664 C C . GLU A 1 86 ? -3.637 35.222 -10.196 1.00 48.07 77 GLU A C 1
ATOM 665 O O . GLU A 1 86 ? -3.724 34.021 -10.411 1.00 46.63 77 GLU A O 1
ATOM 671 N N . ARG A 1 87 ? -4.483 35.869 -9.392 1.00 45.10 78 ARG A N 1
ATOM 672 C CA . ARG A 1 87 ? -5.627 35.180 -8.787 1.00 43.77 78 ARG A CA 1
ATOM 673 C C . ARG A 1 87 ? -6.803 35.036 -9.768 1.00 42.60 78 ARG A C 1
ATOM 674 O O . ARG A 1 87 ? -7.704 34.223 -9.550 1.00 39.81 78 ARG A O 1
ATOM 682 N N . LYS A 1 88 ? -6.784 35.817 -10.851 1.00 43.08 79 LYS A N 1
ATOM 683 C CA . LYS A 1 88 ? -7.739 35.651 -11.948 1.00 42.89 79 LYS A CA 1
ATOM 684 C C . LYS A 1 88 ? -7.556 34.238 -12.491 1.00 43.15 79 LYS A C 1
ATOM 685 O O . LYS A 1 88 ? -6.466 33.881 -12.928 1.00 44.68 79 LYS A O 1
ATOM 691 N N . ILE A 1 89 ? -8.612 33.435 -12.439 1.00 42.60 80 ILE A N 1
ATOM 692 C CA . ILE A 1 89 ? -8.472 31.995 -12.656 1.00 44.55 80 ILE A CA 1
ATOM 693 C C . ILE A 1 89 ? -8.295 31.627 -14.136 1.00 46.56 80 ILE A C 1
ATOM 694 O O . ILE A 1 89 ? -7.724 30.593 -14.450 1.00 47.53 80 ILE A O 1
ATOM 699 N N . HIS A 1 90 ? -8.763 32.495 -15.027 1.00 47.81 81 HIS A N 1
ATOM 700 C CA . HIS A 1 90 ? -8.800 32.200 -16.464 1.00 50.22 81 HIS A CA 1
ATOM 701 C C . HIS A 1 90 ? -7.709 33.008 -17.143 1.00 51.24 81 HIS A C 1
ATOM 702 O O . HIS A 1 90 ? -7.341 34.067 -16.653 1.00 50.52 81 HIS A O 1
ATOM 709 N N . PRO A 1 91 ? -7.174 32.503 -18.265 1.00 54.16 82 PRO A N 1
ATOM 710 C CA . PRO A 1 91 ? -5.997 33.150 -18.852 1.00 56.16 82 PRO A CA 1
ATOM 711 C C . PRO A 1 91 ? -6.298 34.521 -19.460 1.00 56.37 82 PRO A C 1
ATOM 712 O O . PRO A 1 91 ? -5.499 35.437 -19.308 1.00 58.99 82 PRO A O 1
ATOM 716 N N . GLY A 1 92 ? -7.446 34.672 -20.107 1.00 55.67 83 GLY A N 1
ATOM 717 C CA . GLY A 1 92 ? -7.790 35.948 -20.722 1.00 55.86 83 GLY A CA 1
ATOM 718 C C . GLY A 1 92 ? -8.293 36.999 -19.743 1.00 55.01 83 GLY A C 1
ATOM 719 O O . GLY A 1 92 ? -8.442 36.742 -18.538 1.00 53.37 83 GLY A O 1
ATOM 720 N N A GLU A 1 93 ? -8.549 38.187 -20.277 0.50 54.97 84 GLU A N 1
ATOM 721 N N B GLU A 1 93 ? -8.556 38.196 -20.260 0.50 54.73 84 GLU A N 1
ATOM 722 C CA A GLU A 1 93 ? -9.136 39.279 -19.523 0.50 54.70 84 GLU A CA 1
ATOM 723 C CA B GLU A 1 93 ? -9.121 39.264 -19.451 0.50 54.29 84 GLU A CA 1
ATOM 724 C C A GLU A 1 93 ? -10.508 38.883 -18.962 0.50 52.83 84 GLU A C 1
ATOM 725 C C B GLU A 1 93 ? -10.523 38.888 -18.948 0.50 52.58 84 GLU A C 1
ATOM 726 O O A GLU A 1 93 ? -10.835 39.198 -17.817 0.50 50.52 84 GLU A O 1
ATOM 727 O O B GLU A 1 93 ? -10.889 39.224 -17.821 0.50 50.25 84 GLU A O 1
ATOM 738 N N . TYR A 1 94 ? -11.293 38.182 -19.775 1.00 51.90 85 TYR A N 1
ATOM 739 C CA . TYR A 1 94 ? -12.647 37.800 -19.419 1.00 51.77 85 TYR A CA 1
ATOM 740 C C . TYR A 1 94 ? -12.929 36.313 -19.559 1.00 50.12 85 TYR A C 1
ATOM 741 O O . TYR A 1 94 ? -12.229 35.582 -20.263 1.00 49.94 85 TYR A O 1
ATOM 750 N N . PHE A 1 95 ? -13.969 35.881 -18.855 1.00 47.90 86 PHE A N 1
ATOM 751 C CA . PHE A 1 95 ? -14.503 34.536 -18.987 1.00 48.13 86 PHE A CA 1
ATOM 752 C C . PHE A 1 95 ? -15.890 34.636 -19.616 1.00 47.13 86 PHE A C 1
ATOM 753 O O . PHE A 1 95 ? -16.732 35.411 -19.156 1.00 45.07 86 PHE A O 1
ATOM 761 N N . THR A 1 96 ? -16.121 33.836 -20.649 1.00 47.41 87 THR A N 1
ATOM 762 C CA . THR A 1 96 ? -17.343 33.905 -21.442 1.00 47.91 87 THR A CA 1
ATOM 763 C C . THR A 1 96 ? -18.405 32.948 -20.925 1.00 47.11 87 THR A C 1
ATOM 764 O O . THR A 1 96 ? -18.135 31.774 -20.736 1.00 47.29 87 THR A O 1
ATOM 768 N N . LEU A 1 97 ? -19.620 33.467 -20.743 1.00 47.13 88 LEU A N 1
ATOM 769 C CA . LEU A 1 97 ? -20.752 32.722 -20.194 1.00 47.75 88 LEU A CA 1
ATOM 770 C C . LEU A 1 97 ? -21.702 32.115 -21.239 1.00 50.44 88 LEU A C 1
ATOM 771 O O . LEU A 1 97 ? -22.538 31.269 -20.902 1.00 49.22 88 LEU A O 1
ATOM 776 N N . ILE A 1 98 ? -21.602 32.562 -22.487 1.00 52.96 89 ILE A N 1
ATOM 777 C CA . ILE A 1 98 ? -22.519 32.098 -23.536 1.00 55.51 89 ILE A CA 1
ATOM 778 C C . ILE A 1 98 ? -21.863 31.046 -24.430 1.00 57.11 89 ILE A C 1
ATOM 779 O O . ILE A 1 98 ? -20.643 30.916 -24.446 1.00 57.72 89 ILE A O 1
ATOM 784 N N . GLY A 1 99 ? -22.692 30.296 -25.154 1.00 61.37 90 GLY A N 1
ATOM 785 C CA . GLY A 1 99 ? -22.225 29.311 -26.141 1.00 63.79 90 GLY A CA 1
ATOM 786 C C . GLY A 1 99 ? -22.257 27.855 -25.693 1.00 65.78 90 GLY A C 1
ATOM 787 O O . GLY A 1 99 ? -21.775 26.971 -26.404 1.00 70.72 90 GLY A O 1
ATOM 788 N N . ASN A 1 100 ? -22.816 27.608 -24.514 1.00 64.61 91 ASN A N 1
ATOM 789 C CA . ASN A 1 100 ? -22.942 26.270 -23.949 1.00 63.27 91 ASN A CA 1
ATOM 790 C C . ASN A 1 100 ? -23.990 26.365 -22.855 1.00 61.06 91 ASN A C 1
ATOM 791 O O . ASN A 1 100 ? -24.411 27.475 -22.492 1.00 57.81 91 ASN A O 1
ATOM 796 N N . SER A 1 101 ? -24.402 25.219 -22.313 1.00 59.42 92 SER A N 1
ATOM 797 C CA . SER A 1 101 ? -25.361 25.211 -21.209 1.00 58.38 92 SER A CA 1
ATOM 798 C C . SER A 1 101 ? -24.702 25.799 -19.954 1.00 56.58 92 SER A C 1
ATOM 799 O O . SER A 1 101 ? -23.482 25.740 -19.814 1.00 55.04 92 SER A O 1
ATOM 802 N N . PRO A 1 102 ? -25.505 26.370 -19.038 1.00 56.28 93 PRO A N 1
ATOM 803 C CA . PRO A 1 102 ? -24.930 26.874 -17.789 1.00 56.55 93 PRO A CA 1
ATOM 804 C C . PRO A 1 102 ? -24.048 25.843 -17.079 1.00 57.09 93 PRO A C 1
ATOM 805 O O . PRO A 1 102 ? -23.005 26.208 -16.541 1.00 58.43 93 PRO A O 1
ATOM 809 N N . ARG A 1 103 ? -24.449 24.571 -17.107 1.00 57.73 94 ARG A N 1
ATOM 810 C CA . ARG A 1 103 ? -23.660 23.505 -16.500 1.00 58.68 94 ARG A CA 1
ATOM 811 C C . ARG A 1 103 ? -22.289 23.361 -17.165 1.00 56.66 94 ARG A C 1
ATOM 812 O O . ARG A 1 103 ? -21.269 23.332 -16.474 1.00 55.14 94 ARG A O 1
ATOM 820 N N . ASP A 1 104 ? -22.260 23.283 -18.494 1.00 55.95 95 ASP A N 1
ATOM 821 C CA . ASP A 1 104 ? -20.986 23.141 -19.225 1.00 56.92 95 ASP A CA 1
ATOM 822 C C . ASP A 1 104 ? -20.058 24.364 -19.074 1.00 54.34 95 ASP A C 1
ATOM 823 O O . ASP A 1 104 ? -18.836 24.219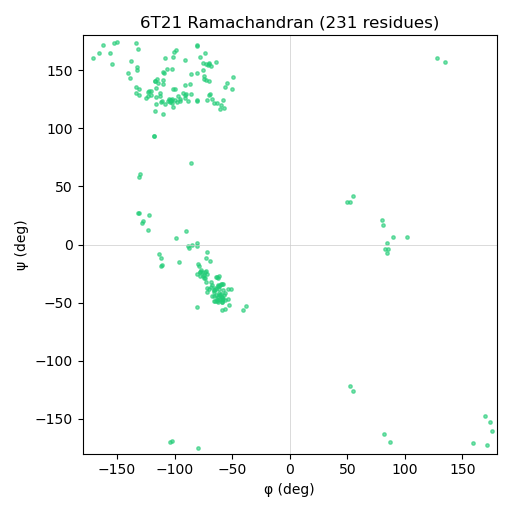 -18.995 1.00 54.60 95 ASP A O 1
ATOM 828 N N . ILE A 1 105 ? -20.643 25.557 -19.053 1.00 51.35 96 ILE A N 1
ATOM 829 C CA . ILE A 1 105 ? -19.892 26.785 -18.793 1.00 50.67 96 ILE A CA 1
ATOM 830 C C . ILE A 1 105 ? -19.281 26.710 -17.383 1.00 48.68 96 ILE A C 1
ATOM 831 O O . ILE A 1 105 ? -18.109 27.014 -17.181 1.00 47.77 96 ILE A O 1
ATOM 836 N N . ARG A 1 106 ? -20.089 26.283 -16.422 1.00 47.77 97 ARG A N 1
ATOM 837 C CA . ARG A 1 106 ? -19.626 26.126 -15.055 1.00 48.25 97 ARG A CA 1
ATOM 838 C C . ARG A 1 106 ? -18.476 25.123 -14.948 1.00 48.28 97 ARG A C 1
ATOM 839 O O . ARG A 1 106 ? -17.505 25.378 -14.234 1.00 46.24 97 ARG A O 1
ATOM 847 N N . LEU A 1 107 ? -18.580 23.996 -15.657 1.00 49.85 98 LEU A N 1
ATOM 848 C CA . LEU A 1 107 ? -17.513 22.986 -15.642 1.00 51.46 98 LEU A CA 1
ATOM 849 C C . LEU A 1 107 ? -16.189 23.573 -16.076 1.00 51.79 98 LEU A C 1
ATOM 850 O O . LEU A 1 107 ? -15.148 23.316 -15.460 1.00 51.51 98 LEU A O 1
ATOM 855 N N . LYS A 1 108 ? -16.245 24.373 -17.133 1.00 51.55 99 LYS A N 1
ATOM 856 C CA . LYS A 1 108 ? -15.070 25.045 -17.644 1.00 52.72 99 LYS A CA 1
ATOM 857 C C . LYS A 1 108 ? -14.547 26.074 -16.632 1.00 49.85 99 LYS A C 1
ATOM 858 O O . LYS A 1 108 ? -13.361 26.092 -16.322 1.00 49.16 99 LYS A O 1
ATOM 864 N N . MET A 1 109 ? -15.440 26.915 -16.112 1.00 47.91 100 MET A N 1
ATOM 865 C CA . MET A 1 109 ? -15.064 27.905 -15.100 1.00 46.61 100 MET A CA 1
ATOM 866 C C . MET A 1 109 ? -14.342 27.244 -13.928 1.00 45.22 100 MET A C 1
ATOM 867 O O . MET A 1 109 ? -13.264 27.681 -13.539 1.00 43.88 100 MET A O 1
ATOM 872 N N . CYS A 1 110 ? -14.946 26.200 -13.370 1.00 45.31 101 CYS A N 1
ATOM 873 C CA . CYS A 1 110 ? -14.412 25.558 -12.174 1.00 45.48 101 CYS A CA 1
ATOM 874 C C . CYS A 1 110 ? -13.176 24.712 -12.450 1.00 47.31 101 CYS A C 1
ATOM 875 O O . CYS A 1 110 ? -12.336 24.544 -11.565 1.00 47.47 101 CYS A O 1
ATOM 878 N N . GLY A 1 111 ? -13.036 24.210 -13.678 1.00 47.51 102 GLY A N 1
ATOM 879 C CA . GLY A 1 111 ? -11.816 23.510 -14.070 1.00 48.65 102 GLY A CA 1
ATOM 880 C C . GLY A 1 111 ? -10.564 24.340 -13.816 1.00 48.53 102 GLY A C 1
ATOM 881 O O . GLY A 1 111 ? -9.536 23.811 -13.401 1.00 48.08 102 GLY A O 1
ATOM 882 N N . TYR A 1 112 ? -10.653 25.646 -14.055 1.00 47.81 103 TYR A N 1
ATOM 883 C CA . TYR A 1 112 ? -9.518 26.545 -13.829 1.00 48.63 103 TYR A CA 1
ATOM 884 C C . TYR A 1 112 ? -9.082 26.623 -12.354 1.00 46.97 103 TYR A C 1
ATOM 885 O O . TYR A 1 112 ? -7.927 26.891 -12.069 1.00 48.28 103 TYR A O 1
ATOM 894 N N . GLN A 1 113 ? -10.016 26.407 -11.433 1.00 46.43 104 GLN A N 1
ATOM 895 C CA . GLN A 1 113 ? -9.727 26.429 -9.995 1.00 46.19 104 GLN A CA 1
ATOM 896 C C . GLN A 1 113 ? -8.717 25.350 -9.604 1.00 47.72 104 GLN A C 1
ATOM 897 O O . GLN A 1 113 ? -7.990 25.498 -8.623 1.00 46.38 104 GLN A O 1
ATOM 903 N N . ALA A 1 114 ? -8.685 24.268 -10.378 1.00 49.56 105 ALA A N 1
ATOM 904 C CA . ALA A 1 114 ? -7.808 23.140 -10.101 1.00 51.82 105 ALA A CA 1
ATOM 905 C C . ALA A 1 114 ? -6.339 23.434 -10.393 1.00 52.88 105 ALA A C 1
ATOM 906 O O . ALA A 1 114 ? -5.478 22.654 -10.013 1.00 54.96 105 ALA A O 1
ATOM 908 N N . TYR A 1 115 ? -6.050 24.547 -11.065 1.00 53.17 106 TYR A N 1
ATOM 909 C CA . TYR A 1 115 ? -4.665 24.978 -11.275 1.00 54.40 106 TYR A CA 1
ATOM 910 C C . TYR A 1 115 ? -4.053 25.698 -10.075 1.00 52.68 106 TYR A C 1
ATOM 911 O O . TYR A 1 115 ? -2.914 26.137 -10.165 1.00 53.90 106 TYR A O 1
ATOM 920 N N . PHE A 1 116 ? -4.794 25.849 -8.975 1.00 49.69 107 PHE A N 1
ATOM 921 C CA . PHE A 1 116 ? -4.264 26.512 -7.781 1.00 49.14 107 PHE A CA 1
ATOM 922 C C . PHE A 1 116 ? -4.050 25.512 -6.654 1.00 49.75 107 PHE A C 1
ATOM 923 O O . PHE A 1 116 ? -4.882 24.627 -6.436 1.00 48.04 107 PHE A O 1
ATOM 931 N N . SER A 1 117 ? -2.919 25.655 -5.960 1.00 49.99 108 SER A N 1
ATOM 932 C CA . SER A 1 117 ? -2.670 24.975 -4.693 1.00 51.26 108 SER A CA 1
ATOM 933 C C . SER A 1 117 ? -2.891 25.991 -3.565 1.00 51.49 108 SER A C 1
ATOM 934 O O . SER A 1 117 ? -3.401 27.082 -3.808 1.00 50.18 108 SER A O 1
ATOM 937 N N . ARG A 1 118 ? -2.491 25.631 -2.345 1.00 53.29 109 ARG A N 1
ATOM 938 C CA . ARG A 1 118 ? -2.503 26.547 -1.209 1.00 54.14 109 ARG A CA 1
ATOM 939 C C . ARG A 1 118 ? -1.591 27.756 -1.401 1.00 53.83 109 ARG A C 1
ATOM 940 O O . ARG A 1 118 ? -1.915 28.844 -0.946 1.00 53.10 109 ARG A O 1
ATOM 948 N N . THR A 1 119 ? -0.449 27.549 -2.056 1.00 53.96 110 THR A N 1
ATOM 949 C CA . THR A 1 119 ? 0.617 28.545 -2.101 1.00 53.53 110 THR A CA 1
ATOM 950 C C . THR A 1 119 ? 0.884 29.151 -3.474 1.00 53.57 110 THR A C 1
ATOM 951 O O . THR A 1 119 ? 1.680 30.087 -3.591 1.00 53.22 110 THR A O 1
ATOM 955 N N . GLY A 1 120 ? 0.259 28.618 -4.518 1.00 54.42 111 GLY A N 1
ATOM 956 C CA . GLY A 1 120 ? 0.551 29.087 -5.869 1.00 56.40 111 GLY A CA 1
ATOM 957 C C . GLY A 1 120 ? -0.165 28.305 -6.947 1.00 58.71 111 GLY A C 1
ATOM 958 O O . GLY A 1 120 ? -1.161 27.641 -6.682 1.00 59.35 111 GLY A O 1
ATOM 959 N N . ARG A 1 121 ? 0.345 28.394 -8.168 1.00 62.29 112 ARG A N 1
ATOM 960 C CA . ARG A 1 121 ? -0.227 27.677 -9.297 1.00 66.20 112 ARG A CA 1
ATOM 961 C C . ARG A 1 121 ? 0.411 26.311 -9.468 1.00 67.42 112 ARG A C 1
ATOM 962 O O . ARG A 1 121 ? 1.509 26.075 -8.981 1.00 70.47 112 ARG A O 1
ATOM 970 N N . LYS A 1 122 ? -0.297 25.416 -10.151 1.00 67.63 113 LYS A N 1
ATOM 971 C CA . LYS A 1 122 ? 0.239 24.108 -10.531 1.00 69.81 113 LYS A CA 1
ATOM 972 C C . LYS A 1 122 ? 0.489 24.088 -12.025 1.00 72.75 113 LYS A C 1
ATOM 973 O O . LYS A 1 122 ? -0.074 24.896 -12.774 1.00 72.20 113 LYS A O 1
ATOM 979 N N . GLU A 1 123 ? 1.324 23.146 -12.452 1.00 77.31 114 GLU A N 1
ATOM 980 C CA . GLU A 1 123 ? 1.507 22.857 -13.867 1.00 79.15 114 GLU A CA 1
ATOM 981 C C . GLU A 1 123 ? 0.370 21.974 -14.336 1.00 76.72 114 GLU A C 1
ATOM 982 O O . GLU A 1 123 ? -0.315 22.292 -15.307 1.00 73.79 114 GLU A O 1
ATOM 988 N N . ILE A 1 124 ? 0.187 20.863 -13.628 1.00 77.47 115 ILE A N 1
ATOM 989 C CA . ILE A 1 124 ? -0.898 19.926 -13.878 1.00 76.92 115 ILE A CA 1
ATOM 990 C C . ILE A 1 124 ? -2.029 20.242 -12.917 1.00 71.97 115 ILE A C 1
ATOM 991 O O . ILE A 1 124 ? -1.799 20.298 -11.709 1.00 70.67 115 ILE A O 1
ATOM 996 N N . PRO A 1 125 ? -3.257 20.421 -13.438 1.00 69.29 116 PRO A N 1
ATOM 997 C CA . PRO A 1 125 ? -4.379 20.687 -12.545 1.00 66.72 116 PRO A CA 1
ATOM 998 C C . PRO A 1 125 ? -4.837 19.426 -11.817 1.00 65.74 116 PRO A C 1
ATOM 999 O O . PRO A 1 125 ? -4.712 18.323 -12.345 1.00 66.26 116 PRO A O 1
ATOM 1003 N N . SER A 1 126 ? -5.362 19.611 -10.611 1.00 62.71 117 SER A N 1
ATOM 1004 C CA . SER A 1 126 ? -5.768 18.510 -9.744 1.00 61.17 117 SER A CA 1
ATOM 1005 C C . SER A 1 126 ? -6.529 19.084 -8.565 1.00 58.60 117 SER A C 1
ATOM 1006 O O . SER A 1 126 ? -6.405 20.273 -8.265 1.00 57.81 117 SER A O 1
ATOM 1009 N N . GLY A 1 127 ? -7.306 18.240 -7.897 1.00 57.17 118 GLY A N 1
ATOM 1010 C CA . GLY A 1 127 ? -7.918 18.593 -6.624 1.00 55.71 118 GLY A CA 1
ATOM 1011 C C . GLY A 1 127 ? -9.252 19.306 -6.722 1.00 53.56 118 GLY A C 1
ATOM 1012 O O . GLY A 1 127 ? -9.855 19.401 -7.789 1.00 54.02 118 GLY A O 1
ATOM 1013 N N . ASN A 1 128 ? -9.691 19.801 -5.571 1.00 52.64 119 ASN A N 1
ATOM 1014 C CA . ASN A 1 128 ? -10.962 20.499 -5.402 1.00 51.23 119 ASN A CA 1
ATOM 1015 C C . ASN A 1 128 ? -11.183 21.597 -6.447 1.00 49.60 119 ASN A C 1
ATOM 1016 O O . ASN A 1 128 ? -10.239 22.270 -6.847 1.00 49.95 119 ASN A O 1
ATOM 1021 N N . ARG A 1 129 ? -12.439 21.762 -6.859 1.00 48.43 120 ARG A N 1
ATOM 1022 C CA . ARG A 1 129 ? -12.869 22.808 -7.801 1.00 48.08 120 ARG A CA 1
ATOM 1023 C C . ARG A 1 129 ? -14.104 23.556 -7.288 1.00 46.38 120 ARG A C 1
ATOM 1024 O O . ARG A 1 129 ? -14.906 24.085 -8.084 1.00 45.67 120 ARG A O 1
ATOM 1032 N N . THR A 1 130 ? -14.257 23.595 -5.968 1.00 45.24 121 THR A N 1
ATOM 1033 C CA . THR A 1 130 ? -15.380 24.253 -5.334 1.00 44.01 121 THR A CA 1
ATOM 1034 C C . THR A 1 130 ? -14.858 25.187 -4.253 1.00 42.69 121 THR A C 1
ATOM 1035 O O . THR A 1 130 ? -15.190 25.054 -3.077 1.00 42.72 121 THR A O 1
ATOM 1039 N N . LYS A 1 131 ? -14.049 26.146 -4.689 1.00 42.12 122 LYS A N 1
ATOM 1040 C CA . LYS A 1 131 ? -13.338 27.060 -3.799 1.00 41.35 122 LYS A CA 1
ATOM 1041 C C . LYS A 1 131 ? -14.020 28.415 -3.711 1.00 40.80 122 LYS A C 1
ATOM 1042 O O . LYS A 1 131 ? -14.875 2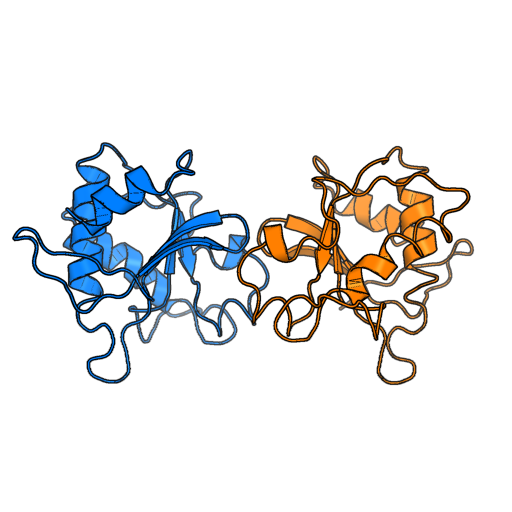8.757 -4.534 1.00 41.13 122 LYS A O 1
ATOM 1048 N N . ARG A 1 132 ? -13.624 29.198 -2.715 1.00 40.30 123 ARG A N 1
ATOM 1049 C CA . ARG A 1 132 ? -14.122 30.561 -2.576 1.00 39.50 123 ARG A CA 1
ATOM 1050 C C . ARG A 1 132 ? -13.694 31.392 -3.786 1.00 38.93 123 ARG A C 1
ATOM 1051 O O . ARG A 1 132 ? -12.513 31.499 -4.076 1.00 39.74 123 ARG A O 1
ATOM 1059 N N . ILE A 1 133 ? -14.666 31.957 -4.502 1.00 38.86 124 ILE A N 1
ATOM 1060 C CA . ILE A 1 133 ? -14.401 32.734 -5.714 1.00 37.69 124 ILE A CA 1
ATOM 1061 C C . ILE A 1 133 ? -15.140 34.059 -5.726 1.00 36.68 124 ILE A C 1
ATOM 1062 O O . ILE A 1 133 ? -16.218 34.206 -5.132 1.00 37.00 124 ILE A O 1
ATOM 1067 N N . LEU A 1 134 ? -14.533 35.025 -6.394 1.00 36.83 125 LEU A N 1
ATOM 1068 C CA . LEU A 1 134 ? -15.106 36.348 -6.568 1.00 38.44 125 LEU A CA 1
ATOM 1069 C C . LEU A 1 134 ? -15.466 36.527 -8.036 1.00 37.77 125 LEU A C 1
ATOM 1070 O O . LEU A 1 134 ? -14.598 36.418 -8.903 1.00 36.44 125 LEU A O 1
ATOM 1075 N N . ILE A 1 135 ? -16.742 36.809 -8.303 1.00 37.36 126 ILE A N 1
ATOM 1076 C CA . ILE A 1 135 ? -17.232 37.000 -9.666 1.00 37.94 126 ILE A CA 1
ATOM 1077 C C . ILE A 1 135 ? -17.600 38.461 -9.866 1.00 39.03 126 ILE A C 1
ATOM 1078 O O . ILE A 1 135 ? -18.437 39.014 -9.127 1.00 37.70 126 ILE A O 1
ATOM 1083 N N . ASN A 1 136 ? -16.982 39.071 -10.876 1.00 39.55 127 ASN A N 1
ATOM 1084 C CA . ASN A 1 136 ? -17.195 40.464 -11.226 1.00 40.55 127 ASN A CA 1
ATOM 1085 C C . ASN A 1 136 ? -17.854 40.582 -12.598 1.00 43.06 127 ASN A C 1
ATOM 1086 O O . ASN A 1 136 ? -17.487 39.860 -13.530 1.00 42.31 127 ASN A O 1
ATOM 1091 N N . VAL A 1 137 ? -18.808 41.503 -12.714 1.00 44.03 128 VAL A N 1
ATOM 1092 C CA . VAL A 1 137 ? -19.367 41.885 -14.000 1.00 46.35 128 VAL A CA 1
ATOM 1093 C C . VAL A 1 137 ? -18.889 43.307 -14.276 1.00 47.86 128 VAL A C 1
ATOM 1094 O O . VAL A 1 137 ? -19.281 44.230 -13.563 1.00 46.48 128 VAL A O 1
ATOM 1098 N N . PRO A 1 138 ? -18.023 43.488 -15.291 1.00 49.82 129 PRO A N 1
ATOM 1099 C CA . PRO A 1 138 ? -17.480 44.817 -15.596 1.00 51.22 129 PRO A CA 1
ATOM 1100 C C . PRO A 1 138 ? -18.566 45.895 -15.719 1.00 51.68 129 PRO A C 1
ATOM 1101 O O . PRO A 1 138 ? -19.596 45.663 -16.342 1.00 51.68 129 PRO A O 1
ATOM 1105 N N . GLY A 1 139 ? -18.345 47.047 -15.091 1.00 52.22 130 GLY A N 1
ATOM 1106 C CA . GLY A 1 139 ? -19.333 48.129 -15.096 1.00 53.34 130 GLY A CA 1
ATOM 1107 C C . GLY A 1 139 ? -20.432 48.041 -14.045 1.00 54.11 130 GLY A C 1
ATOM 1108 O O . GLY A 1 139 ? -21.207 48.983 -13.903 1.00 55.16 130 GLY A O 1
ATOM 1109 N N . ILE A 1 140 ? -20.509 46.929 -13.305 1.00 52.77 131 ILE A N 1
ATOM 1110 C CA . ILE A 1 140 ? -21.515 46.761 -12.254 1.00 52.66 131 ILE A CA 1
ATOM 1111 C C . ILE A 1 140 ? -20.892 47.008 -10.880 1.00 51.60 131 ILE A C 1
ATOM 1112 O O . ILE A 1 140 ? -19.973 46.296 -10.472 1.00 49.55 131 ILE A O 1
ATOM 1117 N N . TYR A 1 141 ? -21.404 48.021 -10.182 1.00 52.96 132 TYR A N 1
ATOM 1118 C CA . TYR A 1 141 ? -20.927 48.413 -8.857 1.00 55.58 132 TYR A CA 1
ATOM 1119 C C . TYR A 1 141 ? -22.052 48.403 -7.812 1.00 57.56 132 TYR A C 1
ATOM 1120 O O . TYR A 1 141 ? -21.868 48.897 -6.703 1.00 59.20 132 TYR A O 1
ATOM 1129 N N . SER A 1 142 ? -23.197 47.816 -8.156 1.00 59.84 133 SER A N 1
ATOM 1130 C CA . SER A 1 142 ? -24.408 47.933 -7.338 1.00 61.40 133 SER A CA 1
ATOM 1131 C C . SER A 1 142 ? -24.867 46.581 -6.805 1.00 56.97 133 SER A C 1
ATOM 1132 O O . SER A 1 142 ? -24.836 45.571 -7.521 1.00 55.99 133 SER A O 1
ATOM 1135 N N . ASP A 1 143 ? -25.329 46.572 -5.560 1.00 53.97 134 ASP A N 1
ATOM 1136 C CA . ASP A 1 143 ? -25.823 45.338 -4.962 1.00 54.41 134 ASP A CA 1
ATOM 1137 C C . A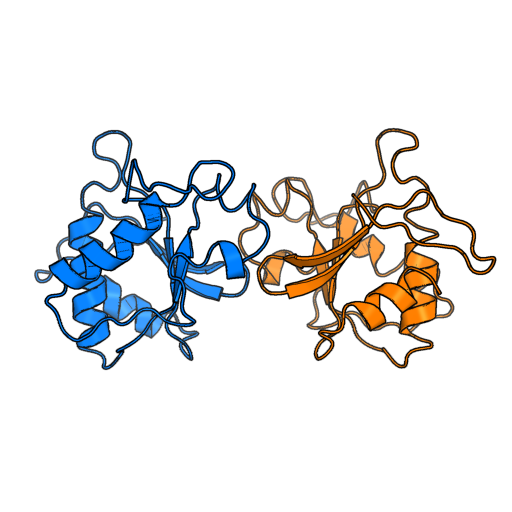SP A 1 143 ? -27.191 44.900 -5.501 1.00 51.75 134 ASP A C 1
ATOM 1138 O O . ASP A 1 143 ? -27.505 43.720 -5.466 1.00 51.70 134 ASP A O 1
ATOM 1143 N N . SER A 1 144 ? -27.984 45.832 -6.023 1.00 52.30 135 SER A N 1
ATOM 1144 C CA . SER A 1 144 ? -29.320 45.501 -6.553 1.00 52.33 135 SER A CA 1
ATOM 1145 C C . SER A 1 144 ? -29.260 44.489 -7.683 1.00 49.65 135 SER A C 1
ATOM 1146 O O . SER A 1 144 ? -30.024 43.522 -7.688 1.00 49.70 135 SER A O 1
ATOM 1149 N N . PHE A 1 145 ? -28.355 44.717 -8.634 1.00 46.97 136 PHE A N 1
ATOM 1150 C CA . PHE A 1 145 ? -28.151 43.787 -9.742 1.00 46.24 136 PHE A CA 1
ATOM 1151 C C . PHE A 1 145 ? -27.820 42.382 -9.212 1.00 43.82 136 PHE A C 1
ATOM 1152 O O . PHE A 1 145 ? -28.496 41.415 -9.534 1.00 42.26 136 PHE A O 1
ATOM 1160 N N . TRP A 1 146 ? -26.781 42.289 -8.391 1.00 42.56 137 TRP A N 1
ATOM 1161 C CA . TRP A 1 146 ? -26.371 41.012 -7.807 1.00 41.96 137 TRP A CA 1
ATOM 1162 C C . TRP A 1 146 ? -27.438 40.372 -6.916 1.00 42.36 137 TRP A C 1
ATOM 1163 O O . TRP A 1 146 ? -27.580 39.153 -6.900 1.00 42.39 137 TRP A O 1
ATOM 1174 N N . ALA A 1 147 ? -28.190 41.195 -6.193 1.00 43.81 138 ALA A N 1
ATOM 1175 C CA . ALA A 1 147 ? -29.326 40.711 -5.396 1.00 45.09 138 ALA A CA 1
ATOM 1176 C C . ALA A 1 147 ? -30.349 39.949 -6.238 1.00 45.88 138 ALA A C 1
ATOM 1177 O O . ALA A 1 147 ? -30.858 38.901 -5.801 1.00 45.17 138 ALA A O 1
ATOM 1179 N N . SER A 1 148 ? -30.646 40.458 -7.436 1.00 45.58 139 SER A N 1
ATOM 1180 C CA . SER A 1 148 ? -31.649 39.821 -8.297 1.00 47.17 139 SER A CA 1
ATOM 1181 C C . SER A 1 148 ? -31.097 38.557 -8.941 1.00 46.68 139 SER A C 1
ATOM 1182 O O . SER A 1 148 ? -31.857 37.625 -9.219 1.00 48.24 139 SER A O 1
ATOM 1185 N N . ILE A 1 149 ? -29.778 38.499 -9.134 1.00 44.93 140 ILE A N 1
ATOM 1186 C CA . ILE A 1 149 ? -29.132 37.283 -9.616 1.00 43.76 140 ILE A CA 1
ATOM 1187 C C . ILE A 1 149 ? -29.260 36.130 -8.608 1.00 44.61 140 ILE A C 1
ATOM 1188 O O . ILE A 1 149 ? -29.635 35.020 -8.987 1.00 44.87 140 ILE A O 1
ATOM 1193 N N . ILE A 1 150 ? -28.954 36.380 -7.335 1.00 43.69 141 ILE A N 1
ATOM 1194 C CA . ILE A 1 150 ? -28.983 35.295 -6.343 1.00 44.00 141 ILE A CA 1
ATOM 1195 C C . ILE A 1 150 ? -30.401 34.937 -5.874 1.00 45.93 141 ILE A C 1
ATOM 1196 O O . ILE A 1 150 ? -30.670 33.805 -5.490 1.00 46.02 141 ILE A O 1
ATOM 1201 N N . ARG A 1 151 ? -31.295 35.910 -5.939 1.00 48.12 142 ARG A N 1
ATOM 1202 C CA . ARG A 1 151 ? -32.700 35.738 -5.612 1.00 52.70 142 ARG A CA 1
ATOM 1203 C C . ARG A 1 151 ? -33.400 34.921 -6.703 1.00 55.72 142 ARG A C 1
ATOM 1204 O O . ARG A 1 151 ? -34.216 34.064 -6.407 1.00 58.36 142 ARG A O 1
ATOM 1212 N N . GLY A 1 152 ? -33.073 35.197 -7.962 1.00 59.77 143 GLY A N 1
ATOM 1213 C CA . GLY A 1 152 ? -33.642 34.471 -9.094 1.00 63.39 143 GLY A CA 1
ATOM 1214 C C . GLY A 1 152 ? -34.974 34.998 -9.585 1.00 68.68 143 GLY A C 1
ATOM 1215 O O . GLY A 1 152 ? -35.577 34.409 -10.487 1.00 72.96 143 GLY A O 1
ATOM 1217 N N . GLU B 1 8 ? 14.677 38.438 -4.991 1.00 79.51 -1 GLU B N 1
ATOM 1218 C CA . GLU B 1 8 ? 15.381 39.382 -4.075 1.00 77.91 -1 GLU B CA 1
ATOM 1219 C C . GLU B 1 8 ? 14.638 40.709 -3.935 1.00 70.07 -1 GLU B C 1
ATOM 1220 O O . GLU B 1 8 ? 13.937 41.148 -4.850 1.00 70.36 -1 GLU B O 1
ATOM 1226 N N . PHE B 1 9 ? 14.807 41.344 -2.782 1.00 61.07 0 PHE B N 1
ATOM 1227 C CA . PHE B 1 9 ? 14.282 42.680 -2.562 1.00 55.67 0 PHE B CA 1
ATOM 1228 C C . PHE B 1 9 ? 15.184 43.742 -3.179 1.00 53.89 0 PHE B C 1
ATOM 1229 O O . PHE B 1 9 ? 16.405 43.581 -3.239 1.00 54.74 0 PHE B O 1
ATOM 1237 N N . MET B 1 10 ? 14.574 44.833 -3.630 1.00 50.03 1 MET B N 1
ATOM 1238 C CA . MET B 1 10 ? 15.316 46.058 -3.896 1.00 49.14 1 MET B CA 1
ATOM 1239 C C . MET B 1 10 ? 15.524 46.764 -2.557 1.00 47.08 1 MET B C 1
ATOM 1240 O O . MET B 1 10 ? 14.971 46.340 -1.535 1.00 45.36 1 MET B O 1
ATOM 1245 N N . HIS B 1 11 ? 16.338 47.813 -2.560 1.00 46.03 2 HIS B N 1
ATOM 1246 C CA . HIS B 1 11 ? 16.602 48.600 -1.355 1.00 46.34 2 HIS B CA 1
ATOM 1247 C C . HIS B 1 11 ? 16.631 50.075 -1.716 1.00 45.61 2 HIS B C 1
ATOM 1248 O O . HIS B 1 11 ? 17.117 50.442 -2.778 1.00 47.72 2 HIS B O 1
ATOM 1255 N N . VAL B 1 12 ? 16.124 50.919 -0.829 1.00 43.91 3 VAL B N 1
ATOM 1256 C CA . VAL B 1 12 ? 16.189 52.358 -1.039 1.00 41.90 3 VAL B CA 1
ATOM 1257 C C . VAL B 1 12 ? 17.627 52.811 -0.791 1.00 42.70 3 VAL B C 1
ATOM 1258 O O . VAL B 1 12 ? 18.306 52.278 0.095 1.00 43.14 3 VAL B O 1
ATOM 1262 N N . PHE B 1 13 ? 18.083 53.767 -1.597 1.00 42.25 4 PHE B N 1
ATOM 1263 C CA . PHE B 1 13 ? 19.412 54.347 -1.488 1.00 43.76 4 PHE B CA 1
ATOM 1264 C C . PHE B 1 13 ? 19.283 55.778 -0.995 1.00 42.95 4 PHE B C 1
ATOM 1265 O O . PHE B 1 13 ? 18.299 56.467 -1.299 1.00 40.23 4 PHE B O 1
ATOM 1273 N N . ASP B 1 14 ? 20.279 56.235 -0.247 1.00 42.46 5 ASP B N 1
ATOM 1274 C CA . ASP B 1 14 ? 20.299 57.634 0.170 1.00 43.17 5 ASP B CA 1
ATOM 1275 C C . ASP B 1 14 ? 20.809 58.525 -0.966 1.00 42.96 5 ASP B C 1
ATOM 1276 O O . ASP B 1 14 ? 21.046 58.038 -2.073 1.00 43.16 5 ASP B O 1
ATOM 1281 N N . ASN B 1 15 ? 20.976 59.819 -0.695 1.00 43.89 6 ASN B N 1
ATOM 1282 C CA . ASN B 1 15 ? 21.378 60.778 -1.721 1.00 44.98 6 ASN B CA 1
ATOM 1283 C C . ASN B 1 15 ? 22.880 60.781 -1.998 1.00 46.17 6 ASN B C 1
ATOM 1284 O O . ASN B 1 15 ? 23.338 61.519 -2.880 1.00 47.91 6 ASN B O 1
ATOM 1289 N N . ASN B 1 16 ? 23.647 59.961 -1.276 1.00 45.14 7 ASN B N 1
ATOM 1290 C CA . ASN B 1 16 ? 25.036 59.688 -1.655 1.00 45.71 7 ASN B CA 1
ATOM 1291 C C . ASN B 1 16 ? 25.199 58.373 -2.412 1.00 46.08 7 ASN B C 1
ATOM 1292 O O . ASN B 1 16 ? 26.317 57.961 -2.701 1.00 46.34 7 ASN B O 1
ATOM 1297 N N . GLY B 1 17 ? 24.091 57.717 -2.736 1.00 46.01 8 GLY B N 1
ATOM 1298 C CA . GLY B 1 17 ? 24.136 56.470 -3.489 1.00 46.59 8 GLY B CA 1
ATOM 1299 C C . GLY B 1 17 ? 24.476 55.261 -2.646 1.00 47.12 8 GLY B C 1
ATOM 1300 O O . GLY B 1 17 ? 24.900 54.233 -3.174 1.00 48.05 8 GLY B O 1
ATOM 1301 N N . ILE B 1 18 ? 24.264 55.373 -1.340 1.00 47.16 9 ILE B N 1
ATOM 1302 C CA . ILE B 1 18 ? 24.558 54.295 -0.412 1.00 47.45 9 ILE B CA 1
ATOM 1303 C C . ILE B 1 18 ? 23.271 53.568 -0.045 1.00 47.09 9 ILE B C 1
ATOM 1304 O O . ILE B 1 18 ? 22.244 54.179 0.254 1.00 44.79 9 ILE B O 1
ATOM 1309 N N . GLU B 1 19 ? 23.346 52.245 -0.082 1.00 47.94 10 GLU B N 1
ATOM 1310 C CA . GLU B 1 19 ? 22.202 51.390 0.159 1.00 48.68 10 GLU B CA 1
ATOM 1311 C C . GLU B 1 19 ? 21.762 51.459 1.628 1.00 47.63 10 GLU B C 1
ATOM 1312 O O . GLU B 1 19 ? 22.576 51.318 2.530 1.00 45.95 10 GLU B O 1
ATOM 1318 N N . LEU B 1 20 ? 20.467 51.683 1.846 1.00 46.24 11 LEU B N 1
ATOM 1319 C CA . LEU B 1 20 ? 19.887 51.703 3.185 1.00 44.81 11 LEU B CA 1
ATOM 1320 C C . LEU B 1 20 ? 19.344 50.338 3.569 1.00 44.72 11 LEU B C 1
ATOM 1321 O O . LEU B 1 20 ? 19.090 49.501 2.711 1.00 43.46 11 LEU B O 1
ATOM 1326 N N A LYS B 1 21 ? 19.180 50.125 4.873 0.50 44.80 12 LYS B N 1
ATOM 1327 N N B LYS B 1 21 ? 19.179 50.126 4.869 0.50 44.93 12 LYS B N 1
ATOM 1328 C CA A LYS B 1 21 ? 18.518 48.937 5.393 0.50 45.36 12 LYS B CA 1
ATOM 1329 C CA B LYS B 1 21 ? 18.534 48.931 5.383 0.50 45.58 12 LYS B CA 1
ATOM 1330 C C A LYS B 1 21 ? 17.018 49.126 5.296 0.50 43.91 12 LYS B C 1
ATOM 1331 C C B LYS B 1 21 ? 17.026 49.114 5.299 0.50 44.04 12 LYS B C 1
ATOM 1332 O O A LYS B 1 21 ? 16.348 49.393 6.293 0.50 43.38 12 LYS B O 1
ATOM 1333 O O B LYS B 1 21 ? 16.361 49.369 6.303 0.50 43.51 12 LYS B O 1
ATOM 1344 N N . ALA B 1 22 ? 16.502 49.003 4.081 1.00 43.34 13 ALA B N 1
ATOM 1345 C CA . ALA B 1 22 ? 15.094 49.232 3.816 1.00 42.66 13 ALA B CA 1
ATOM 1346 C C . ALA B 1 22 ? 14.698 48.492 2.552 1.00 42.68 13 ALA B C 1
ATOM 1347 O O . ALA B 1 22 ? 14.852 49.002 1.436 1.00 41.34 13 ALA B O 1
ATOM 1349 N N . GLU B 1 23 ? 14.182 47.285 2.745 1.00 43.01 14 GLU B N 1
ATOM 1350 C CA . GLU B 1 23 ? 13.705 46.458 1.650 1.00 42.72 14 GLU B CA 1
ATOM 1351 C C . GLU B 1 23 ? 12.433 47.028 1.034 1.00 41.65 14 GLU B C 1
ATOM 1352 O O . GLU B 1 23 ? 11.554 47.525 1.742 1.00 39.20 14 GLU B O 1
ATOM 1358 N N . CYS B 1 24 ? 12.345 46.939 -0.288 1.00 40.61 15 CYS B N 1
ATOM 1359 C CA . CYS B 1 24 ? 11.147 47.316 -1.011 1.00 40.89 15 CYS B CA 1
ATOM 1360 C C . CYS B 1 24 ? 11.066 46.522 -2.310 1.00 40.84 15 CYS B C 1
ATOM 1361 O O . CYS B 1 24 ? 11.986 45.783 -2.653 1.00 41.68 15 CYS B O 1
ATOM 1364 N N . SER B 1 25 ? 9.957 46.666 -3.016 1.00 40.04 16 SER B N 1
ATOM 1365 C CA . SER B 1 25 ? 9.787 46.028 -4.314 1.00 41.40 16 SER B CA 1
ATOM 1366 C C . SER B 1 25 ? 8.748 46.800 -5.125 1.00 40.56 16 SER B C 1
ATOM 1367 O O . SER B 1 25 ? 8.013 47.626 -4.591 1.00 40.27 16 SER B O 1
ATOM 1370 N N . ILE B 1 26 ? 8.715 46.532 -6.417 1.00 39.56 17 ILE B N 1
ATOM 1371 C CA . ILE B 1 26 ? 7.853 47.229 -7.333 1.00 39.71 17 ILE B CA 1
ATOM 1372 C C . ILE B 1 26 ? 6.952 46.187 -7.959 1.00 40.44 17 ILE B C 1
ATOM 1373 O O . ILE B 1 26 ? 7.427 45.182 -8.457 1.00 40.49 17 ILE B O 1
ATOM 1378 N N . GLY B 1 27 ? 5.648 46.414 -7.938 1.00 40.59 18 GLY B N 1
ATOM 1379 C CA . GLY B 1 27 ? 4.748 45.479 -8.580 1.00 41.21 18 GLY B CA 1
ATOM 1380 C C . GLY B 1 27 ? 3.298 45.744 -8.295 1.00 41.28 18 GLY B C 1
ATOM 1381 O O . GLY B 1 27 ? 2.939 46.753 -7.689 1.00 40.01 18 GLY B O 1
ATOM 1382 N N . GLU B 1 28 ? 2.469 44.814 -8.748 1.00 42.68 19 GLU B N 1
ATOM 1383 C CA . GLU B 1 28 ? 1.032 44.915 -8.609 1.00 42.29 19 GLU B CA 1
ATOM 1384 C C . GLU B 1 28 ? 0.606 43.999 -7.494 1.00 42.50 19 GLU B C 1
ATOM 1385 O O . GLU B 1 28 ? 0.899 42.808 -7.510 1.00 42.07 19 GLU B O 1
ATOM 1391 N N . GLU B 1 29 ? -0.077 44.572 -6.515 1.00 42.13 20 GLU B N 1
ATOM 1392 C CA . GLU B 1 29 ? -0.609 43.815 -5.417 1.00 43.32 20 GLU B CA 1
ATOM 1393 C C . GLU B 1 29 ? -2.065 44.211 -5.252 1.00 43.27 20 GLU B C 1
ATOM 1394 O O . GLU B 1 29 ? -2.397 45.402 -5.218 1.00 43.40 20 GLU B O 1
ATOM 1400 N N . ASP B 1 30 ? -2.940 43.210 -5.209 1.00 43.12 21 ASP B N 1
ATOM 1401 C CA . ASP B 1 30 ? -4.377 43.425 -5.032 1.00 43.53 21 ASP B CA 1
ATOM 1402 C C . ASP B 1 30 ? -4.948 44.428 -6.029 1.00 42.76 21 ASP B C 1
ATOM 1403 O O . ASP B 1 30 ? -5.838 45.200 -5.696 1.00 42.90 21 ASP B O 1
ATOM 1408 N N . GLY B 1 31 ? -4.430 44.396 -7.261 1.00 43.43 22 GLY B N 1
ATOM 1409 C CA . GLY B 1 31 ? -4.899 45.267 -8.343 1.00 43.18 22 GLY B CA 1
ATOM 1410 C C . GLY B 1 31 ? -4.272 46.654 -8.415 1.00 43.16 22 GLY B C 1
ATOM 1411 O O . GLY B 1 31 ? -4.554 47.414 -9.345 1.00 43.69 22 GLY B O 1
ATOM 1412 N N . VAL B 1 32 ? -3.419 46.976 -7.450 1.00 41.34 23 VAL B N 1
ATOM 1413 C CA . VAL B 1 32 ? -2.801 48.290 -7.342 1.00 41.78 23 VAL B CA 1
ATOM 1414 C C . VAL B 1 32 ? -1.301 48.163 -7.601 1.00 41.65 23 VAL B C 1
ATOM 1415 O O . VAL B 1 32 ? -0.625 47.345 -6.981 1.00 40.66 23 VAL B O 1
ATOM 1419 N N . TYR B 1 33 ? -0.794 48.979 -8.518 1.00 41.35 24 TYR B N 1
ATOM 1420 C CA . TYR B 1 33 ? 0.603 48.944 -8.904 1.00 41.28 24 TYR B CA 1
ATOM 1421 C C . TYR B 1 33 ? 1.397 50.047 -8.195 1.00 40.69 24 TYR B C 1
ATOM 1422 O O . TYR B 1 33 ? 0.988 51.203 -8.188 1.00 41.08 24 TYR B O 1
ATOM 1431 N N . GLY B 1 34 ? 2.552 49.703 -7.648 1.00 40.06 25 GLY B N 1
ATOM 1432 C CA . GLY B 1 34 ? 3.417 50.708 -7.048 1.00 39.48 25 GLY B CA 1
ATOM 1433 C C . GLY B 1 34 ? 4.574 50.150 -6.249 1.00 39.13 25 GLY B C 1
ATOM 1434 O O . GLY B 1 34 ? 5.124 49.098 -6.570 1.00 37.69 25 GLY B O 1
ATOM 1435 N N . LEU B 1 35 ? 4.939 50.880 -5.202 1.00 38.72 26 LEU B N 1
ATOM 1436 C CA . LEU B 1 35 ? 6.117 50.594 -4.404 1.00 39.18 26 LEU B CA 1
ATOM 1437 C C . LEU B 1 35 ? 5.688 49.991 -3.080 1.00 39.16 26 LEU B C 1
ATOM 1438 O O . LEU B 1 35 ? 4.869 50.587 -2.370 1.00 38.35 26 LEU B O 1
ATOM 1443 N N . ILE B 1 36 ? 6.200 48.800 -2.765 1.00 38.70 27 ILE B N 1
ATOM 1444 C CA . ILE B 1 36 ? 5.931 48.189 -1.479 1.00 40.26 27 ILE B CA 1
ATOM 1445 C C . ILE B 1 36 ? 7.166 48.357 -0.612 1.00 39.74 27 ILE B C 1
ATOM 1446 O O . ILE B 1 36 ? 8.253 47.918 -0.993 1.00 39.91 27 ILE B O 1
ATOM 1451 N N . LEU B 1 37 ? 6.985 48.973 0.551 1.00 38.84 28 LEU B N 1
ATOM 1452 C CA . LEU B 1 37 ? 8.041 49.128 1.549 1.00 38.78 28 LEU B CA 1
ATOM 1453 C C . LEU B 1 37 ? 7.785 48.132 2.682 1.00 38.58 28 LEU B C 1
ATOM 1454 O O . LEU B 1 37 ? 6.707 48.141 3.291 1.00 36.41 28 LEU B O 1
ATOM 1459 N N . GLU B 1 38 ? 8.768 47.274 2.948 1.00 38.29 29 GLU B N 1
ATOM 1460 C CA . GLU B 1 38 ? 8.629 46.241 3.953 1.00 40.04 29 GLU B CA 1
ATOM 1461 C C . GLU B 1 38 ? 8.737 46.863 5.346 1.00 40.31 29 GLU B C 1
ATOM 1462 O O . GLU B 1 38 ? 9.338 47.929 5.521 1.00 38.99 29 GLU B O 1
ATOM 1468 N N . SER B 1 39 ? 8.156 46.177 6.323 1.00 39.68 30 SER B N 1
ATOM 1469 C CA . SER B 1 39 ? 8.102 46.666 7.692 1.00 40.44 30 SER B CA 1
ATOM 1470 C C . SER B 1 39 ? 9.461 46.638 8.373 1.00 41.65 30 SER B C 1
ATOM 1471 O O . SER B 1 39 ? 10.330 45.831 8.025 1.00 42.12 30 SER B O 1
ATOM 1474 N N . TRP B 1 40 ? 9.609 47.521 9.361 1.00 41.91 31 TRP B N 1
ATOM 1475 C CA . TRP B 1 40 ? 10.746 47.536 10.266 1.00 43.22 31 TRP B CA 1
ATOM 1476 C C . TRP B 1 40 ? 10.440 46.682 11.490 1.00 44.50 31 TRP B C 1
ATOM 1477 O O . TRP B 1 40 ? 9.418 46.871 12.159 1.00 44.35 31 TRP B O 1
ATOM 1488 N N . GLY B 1 41 ? 11.340 45.738 11.761 1.00 45.83 32 GLY B N 1
ATOM 1489 C CA . GLY B 1 41 ? 11.311 44.931 12.975 1.00 47.91 32 GLY B CA 1
ATOM 1490 C C . GLY B 1 41 ? 11.367 43.447 12.650 1.00 49.25 32 GLY B C 1
ATOM 1491 O O . GLY B 1 41 ? 11.099 43.058 11.516 1.00 49.00 32 GLY B O 1
ATOM 1492 N N . PRO B 1 42 ? 11.743 42.604 13.631 1.00 51.79 33 PRO B N 1
ATOM 1493 C CA . PRO B 1 42 ? 12.260 42.989 14.941 1.00 53.54 33 PRO B CA 1
ATOM 1494 C C . PRO B 1 42 ? 13.686 43.497 14.840 1.00 54.32 33 PRO B C 1
ATOM 1495 O O . PRO B 1 42 ? 14.346 43.286 13.826 1.00 55.60 33 PRO B O 1
ATOM 1499 N N . GLY B 1 43 ? 14.151 44.167 15.885 1.00 55.50 34 GLY B N 1
ATOM 1500 C CA . GLY B 1 43 ? 15.523 44.645 15.935 1.00 56.23 34 GLY B CA 1
ATOM 1501 C C . GLY B 1 43 ? 15.889 45.516 14.749 1.00 54.39 34 GLY B C 1
ATOM 1502 O O . GLY B 1 43 ? 15.204 46.493 14.452 1.00 52.13 34 GLY B O 1
ATOM 1503 N N . ASP B 1 44 ? 16.970 45.144 14.070 1.00 54.68 35 ASP B N 1
ATOM 1504 C CA . ASP B 1 44 ? 17.533 45.958 12.993 1.00 54.70 35 ASP B CA 1
ATOM 1505 C C . ASP B 1 44 ? 16.938 45.672 11.615 1.00 50.72 35 ASP B C 1
ATOM 1506 O O . ASP B 1 44 ? 17.351 46.299 10.652 1.00 50.24 35 ASP B O 1
ATOM 1511 N N . ARG B 1 45 ? 16.013 44.718 11.506 1.00 49.61 36 ARG B N 1
ATOM 1512 C CA . ARG B 1 45 ? 15.418 44.384 10.205 1.00 48.57 36 ARG B CA 1
ATOM 1513 C C . ARG B 1 45 ? 14.706 45.607 9.622 1.00 46.74 36 ARG B C 1
ATOM 1514 O O . ARG B 1 45 ? 13.740 46.109 10.204 1.00 46.35 36 ARG B O 1
ATOM 1522 N N . ASN B 1 46 ? 15.204 46.085 8.482 1.00 46.12 37 ASN B N 1
ATOM 1523 C CA . ASN B 1 46 ? 14.672 47.265 7.809 1.00 44.60 37 ASN B CA 1
ATOM 1524 C C . ASN B 1 46 ? 14.621 48.509 8.711 1.00 46.16 37 ASN B C 1
ATOM 1525 O O . ASN B 1 46 ? 13.653 49.302 8.665 1.00 44.44 37 ASN B O 1
ATOM 1530 N N . LYS B 1 47 ? 15.677 48.700 9.501 1.00 46.29 38 LYS B N 1
ATOM 1531 C CA . LYS B 1 47 ? 15.702 49.780 10.480 1.00 46.86 38 LYS B CA 1
ATOM 1532 C C . LYS B 1 47 ? 15.785 51.173 9.879 1.00 44.28 38 LYS B C 1
ATOM 1533 O O . LYS B 1 47 ? 15.535 52.143 10.578 1.00 43.14 38 LYS B O 1
ATOM 1539 N N . ASP B 1 48 ? 16.120 51.288 8.595 1.00 43.72 39 ASP B N 1
ATOM 1540 C CA . ASP B 1 48 ? 16.118 52.599 7.924 1.00 42.78 39 ASP B CA 1
ATOM 1541 C C . ASP B 1 48 ? 14.786 52.964 7.270 1.00 41.20 39 ASP B C 1
ATOM 1542 O O . ASP B 1 48 ? 14.723 53.920 6.493 1.00 40.95 39 ASP B O 1
ATOM 1547 N N . TYR B 1 49 ? 13.731 52.206 7.574 1.00 40.90 40 TYR B N 1
ATOM 1548 C CA . TYR B 1 49 ? 12.369 52.460 7.046 1.00 39.79 40 TYR B CA 1
ATOM 1549 C C . TYR B 1 49 ? 11.997 53.948 6.937 1.00 39.95 40 TYR B C 1
ATOM 1550 O O . TYR B 1 49 ? 11.565 54.415 5.873 1.00 38.83 40 TYR B O 1
ATOM 1559 N N . ASN B 1 50 ? 12.158 54.685 8.037 1.00 39.57 41 ASN B N 1
ATOM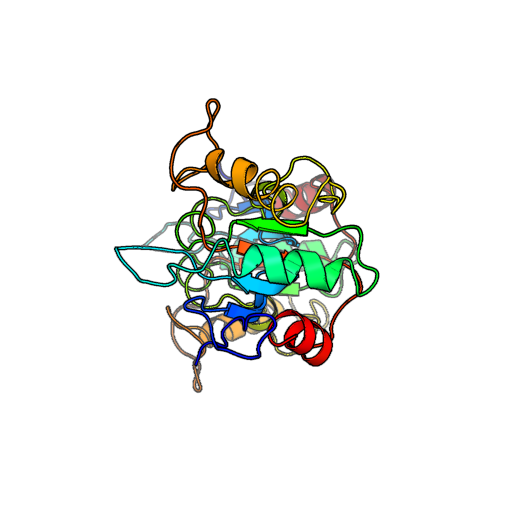 1560 C CA . ASN B 1 50 ? 11.711 56.082 8.092 1.00 40.52 41 ASN B CA 1
ATOM 1561 C C . ASN B 1 50 ? 12.521 57.021 7.194 1.00 40.29 41 ASN B C 1
ATOM 1562 O O . ASN B 1 50 ? 11.951 57.907 6.538 1.00 38.80 41 ASN B O 1
ATOM 1567 N N A ILE B 1 51 ? 13.837 56.818 7.179 0.50 40.99 42 ILE B N 1
ATOM 1568 N N B ILE B 1 51 ? 13.837 56.854 7.154 0.50 40.43 42 ILE B N 1
ATOM 1569 C CA A ILE B 1 51 ? 14.739 57.580 6.326 0.50 41.52 42 ILE B CA 1
ATOM 1570 C CA B ILE B 1 51 ? 14.634 57.714 6.292 0.50 40.57 42 ILE B CA 1
ATOM 1571 C C A ILE B 1 51 ? 14.429 57.289 4.866 0.50 40.20 42 ILE B C 1
ATOM 1572 C C B ILE B 1 51 ? 14.456 57.302 4.827 0.50 39.71 42 ILE B C 1
ATOM 1573 O O A ILE B 1 51 ? 14.340 58.192 4.034 0.50 39.68 42 ILE B O 1
ATOM 1574 O O B ILE B 1 51 ? 14.462 58.153 3.940 0.50 39.41 42 ILE B O 1
ATOM 1583 N N . ALA B 1 52 ? 14.241 56.012 4.576 1.00 40.37 43 ALA B N 1
ATOM 1584 C CA . ALA B 1 52 ? 13.931 55.552 3.223 1.00 40.73 43 ALA B CA 1
ATOM 1585 C C . ALA B 1 52 ? 12.639 56.199 2.700 1.00 39.96 43 ALA B C 1
ATOM 1586 O O . ALA B 1 52 ? 12.580 56.655 1.555 1.00 38.86 43 ALA B O 1
ATOM 1588 N N . LEU B 1 53 ? 11.620 56.250 3.561 1.00 38.99 44 LEU B N 1
ATOM 1589 C CA . LEU B 1 53 ? 10.342 56.830 3.203 1.00 38.88 44 LEU B CA 1
ATOM 1590 C C . LEU B 1 53 ? 10.460 58.351 3.000 1.00 39.51 44 LEU B C 1
ATOM 1591 O O . LEU B 1 53 ? 9.831 58.912 2.095 1.00 38.30 44 LEU B O 1
ATOM 1596 N N . ASP B 1 54 ? 11.320 59.005 3.784 1.00 40.29 45 ASP B N 1
ATOM 1597 C CA . ASP B 1 54 ? 11.617 60.422 3.563 1.00 40.99 45 ASP B CA 1
ATOM 1598 C C . ASP B 1 54 ? 12.192 60.665 2.155 1.00 40.03 45 ASP B C 1
ATOM 1599 O O . ASP B 1 54 ? 11.788 61.597 1.470 1.00 40.20 45 ASP B O 1
ATOM 1604 N N . TYR B 1 55 ? 13.142 59.836 1.743 1.00 39.82 46 TYR B N 1
ATOM 1605 C CA . TYR B 1 55 ? 13.737 59.936 0.408 1.00 40.46 46 TYR B CA 1
ATOM 1606 C C . TYR B 1 55 ? 12.711 59.674 -0.685 1.00 40.02 46 TYR B C 1
ATOM 1607 O O . TYR B 1 55 ? 12.670 60.381 -1.692 1.00 40.47 46 TYR B O 1
ATOM 1616 N N . ILE B 1 56 ? 11.884 58.656 -0.475 1.00 38.77 47 ILE B N 1
ATOM 1617 C CA . ILE B 1 56 ? 10.825 58.318 -1.414 1.00 38.34 47 ILE B CA 1
ATOM 1618 C C . ILE B 1 56 ? 9.926 59.525 -1.623 1.00 38.50 47 ILE B C 1
ATOM 1619 O O . ILE B 1 56 ? 9.632 59.883 -2.758 1.00 39.34 47 ILE B O 1
ATOM 1624 N N . ILE B 1 57 ? 9.514 60.167 -0.532 1.00 38.54 48 ILE B N 1
ATOM 1625 C CA . ILE B 1 57 ? 8.620 61.318 -0.612 1.00 38.28 48 ILE B CA 1
ATOM 1626 C C . ILE B 1 57 ? 9.305 62.516 -1.269 1.00 38.46 48 ILE B C 1
ATOM 1627 O O . ILE B 1 57 ? 8.730 63.162 -2.141 1.00 38.58 48 ILE B O 1
ATOM 1632 N N . GLU B 1 58 ? 10.539 62.792 -0.879 1.00 40.30 49 GLU B N 1
ATOM 1633 C CA . GLU B 1 58 ? 11.326 63.866 -1.493 1.00 41.66 49 GLU B CA 1
ATOM 1634 C C . GLU B 1 58 ? 11.388 63.690 -3.018 1.00 40.81 49 GLU B C 1
ATOM 1635 O O . GLU B 1 58 ? 11.153 64.629 -3.782 1.00 38.39 49 GLU B O 1
ATOM 1641 N N . ARG B 1 59 ? 11.674 62.463 -3.450 1.00 38.96 50 ARG B N 1
ATOM 1642 C CA . ARG B 1 59 ? 11.849 62.185 -4.868 1.00 39.33 50 ARG B CA 1
ATOM 1643 C C . ARG B 1 59 ? 10.543 62.228 -5.647 1.00 38.56 50 ARG B C 1
ATOM 1644 O O . ARG B 1 59 ? 10.509 62.706 -6.792 1.00 38.37 50 ARG B O 1
ATOM 1652 N N . LEU B 1 60 ? 9.471 61.742 -5.033 1.00 37.90 51 LEU B N 1
ATOM 1653 C CA . LEU B 1 60 ? 8.153 61.836 -5.651 1.00 38.25 51 LEU B CA 1
ATOM 1654 C C . LEU B 1 60 ? 7.798 63.296 -5.904 1.00 39.60 51 LEU B C 1
ATOM 1655 O O . LEU B 1 60 ? 7.412 63.671 -7.018 1.00 38.92 51 LEU B O 1
ATOM 1660 N N . VAL B 1 61 ? 7.964 64.124 -4.876 1.00 39.93 52 VAL B N 1
ATOM 1661 C CA . VAL B 1 61 ? 7.678 65.556 -5.000 1.00 40.82 52 VAL B CA 1
ATOM 1662 C C . VAL B 1 61 ? 8.515 66.186 -6.116 1.00 41.21 52 VAL B C 1
ATOM 1663 O O . VAL B 1 61 ? 7.980 66.895 -6.944 1.00 41.38 52 VAL B O 1
ATOM 1667 N N A ASP B 1 62 ? 9.814 65.910 -6.149 0.50 40.39 53 ASP B N 1
ATOM 1668 N N B ASP B 1 62 ? 9.818 65.897 -6.135 0.50 42.43 53 ASP B N 1
ATOM 1669 C CA A ASP B 1 62 ? 10.671 66.488 -7.186 0.50 40.83 53 ASP B CA 1
ATOM 1670 C CA B ASP B 1 62 ? 10.731 66.438 -7.154 0.50 44.18 53 ASP B CA 1
ATOM 1671 C C A ASP B 1 62 ? 10.349 65.943 -8.579 0.50 41.81 53 ASP B C 1
ATOM 1672 C C B ASP B 1 62 ? 10.362 65.938 -8.559 0.50 43.75 53 ASP B C 1
ATOM 1673 O O A ASP B 1 62 ? 10.636 66.595 -9.591 0.50 42.84 53 ASP B O 1
ATOM 1674 O O B ASP B 1 62 ? 10.630 66.616 -9.559 0.50 44.67 53 ASP B O 1
ATOM 1683 N N . SER B 1 63 ? 9.743 64.758 -8.621 1.00 41.61 54 SER B N 1
ATOM 1684 C CA . SER B 1 63 ? 9.261 64.168 -9.871 1.00 42.60 54 SER B CA 1
ATOM 1685 C C . SER B 1 63 ? 7.831 64.588 -10.240 1.00 43.64 54 SER B C 1
ATOM 1686 O O . SER B 1 63 ? 7.217 63.970 -11.111 1.00 45.14 54 SER B O 1
ATOM 1689 N N . GLY B 1 64 ? 7.287 65.606 -9.568 1.00 44.25 55 GLY B N 1
ATOM 1690 C CA . GLY B 1 64 ? 6.018 66.217 -9.968 1.00 45.05 55 GLY B CA 1
ATOM 1691 C C . GLY B 1 64 ? 4.779 65.588 -9.357 1.00 44.67 55 GLY B C 1
ATOM 1692 O O . GLY B 1 64 ? 3.665 65.954 -9.714 1.00 44.86 55 GLY B O 1
ATOM 1693 N N . VAL B 1 65 ? 4.970 64.650 -8.437 1.00 42.47 56 VAL B N 1
ATOM 1694 C CA . VAL B 1 65 ? 3.864 63.956 -7.802 1.00 42.96 56 VAL B CA 1
ATOM 1695 C C . VAL B 1 65 ? 3.400 64.728 -6.554 1.00 43.13 56 VAL B C 1
ATOM 1696 O O . VAL B 1 65 ? 4.193 64.988 -5.644 1.00 41.88 56 VAL B O 1
ATOM 1700 N N . SER B 1 66 ? 2.119 65.083 -6.520 1.00 43.19 57 SER B N 1
ATOM 1701 C CA . SER B 1 66 ? 1.532 65.751 -5.355 1.00 45.12 57 SER B CA 1
ATOM 1702 C C . SER B 1 66 ? 0.537 64.887 -4.580 1.00 45.05 57 SER B C 1
ATOM 1703 O O . SER B 1 66 ? 0.217 65.210 -3.447 1.00 45.74 57 SER B O 1
ATOM 1706 N N . GLN B 1 67 ? 0.039 63.817 -5.195 1.00 44.89 58 GLN B N 1
ATOM 1707 C CA . GLN B 1 67 ? -0.947 62.946 -4.577 1.00 45.56 58 GLN B CA 1
ATOM 1708 C C . GLN B 1 67 ? -0.593 61.475 -4.754 1.00 43.78 58 GLN B C 1
ATOM 1709 O O . GLN B 1 67 ? -0.202 61.035 -5.845 1.00 42.84 58 GLN B O 1
ATOM 1715 N N . VAL B 1 68 ? -0.741 60.726 -3.668 1.00 41.27 59 VAL B N 1
ATOM 1716 C CA . VAL B 1 68 ? -0.521 59.285 -3.664 1.00 40.32 59 VAL B CA 1
ATOM 1717 C C . VAL B 1 68 ? -1.703 58.613 -2.974 1.00 39.61 59 VAL B C 1
ATOM 1718 O O . VAL B 1 68 ? -2.538 59.295 -2.359 1.00 39.76 59 VAL B O 1
ATOM 1722 N N . VAL B 1 69 ? -1.773 57.288 -3.106 1.00 37.81 60 VAL B N 1
ATOM 1723 C CA . VAL B 1 69 ? -2.685 56.456 -2.330 1.00 37.54 60 VAL B CA 1
ATOM 1724 C C . VAL B 1 69 ? -1.818 55.423 -1.613 1.00 37.22 60 VAL B C 1
ATOM 1725 O O . VAL B 1 69 ? -0.962 54.791 -2.227 1.00 37.17 60 VAL B O 1
ATOM 1729 N N . VAL B 1 70 ? -2.034 55.271 -0.314 1.00 36.72 61 VAL B N 1
ATOM 1730 C CA . VAL B 1 70 ? -1.210 54.407 0.508 1.00 37.14 61 VAL B CA 1
ATOM 1731 C C . VAL B 1 70 ? -2.108 53.383 1.191 1.00 36.45 61 VAL B C 1
ATOM 1732 O O . VAL B 1 70 ? -3.098 53.748 1.819 1.00 35.64 61 VAL B O 1
ATOM 1736 N N . TYR B 1 71 ? -1.745 52.106 1.035 1.00 36.16 62 TYR B N 1
ATOM 1737 C CA . TYR B 1 71 ? -2.487 50.976 1.579 1.00 37.08 62 TYR B CA 1
ATOM 1738 C C . TYR B 1 71 ? -1.647 50.222 2.606 1.00 37.14 62 TYR B C 1
ATOM 1739 O O . TYR B 1 71 ? -0.472 49.934 2.356 1.00 38.81 62 TYR B O 1
ATOM 1748 N N . LEU B 1 72 ? -2.253 49.890 3.744 1.00 37.76 63 LEU B N 1
ATOM 1749 C CA . LEU B 1 72 ? -1.656 48.967 4.717 1.00 38.45 63 LEU B CA 1
ATOM 1750 C C . LEU B 1 72 ? -1.606 47.570 4.078 1.00 38.12 63 LEU B C 1
ATOM 1751 O O . LEU B 1 72 ? -2.628 47.052 3.624 1.00 37.88 63 LEU B O 1
ATOM 1756 N N . ALA B 1 73 ? -0.423 46.969 4.037 1.00 38.20 64 ALA B N 1
ATOM 1757 C CA . ALA B 1 73 ? -0.215 45.753 3.248 1.00 38.16 64 ALA B CA 1
ATOM 1758 C C . ALA B 1 73 ? 0.485 44.651 4.039 1.00 38.12 64 ALA B C 1
ATOM 1759 O O . ALA B 1 73 ? 1.159 43.790 3.464 1.00 37.81 64 ALA B O 1
ATOM 1761 N N . SER B 1 74 ? 0.312 44.676 5.359 1.00 38.19 65 SER B N 1
ATOM 1762 C CA . SER B 1 74 ? 0.891 43.668 6.220 1.00 38.67 65 SER B CA 1
ATOM 1763 C C . SER B 1 74 ? 0.094 42.395 6.009 1.00 39.45 65 SER B C 1
ATOM 1764 O O . SER B 1 74 ? -1.080 42.449 5.606 1.00 39.20 65 SER B O 1
ATOM 1767 N N . SER B 1 75 ? 0.711 41.252 6.283 1.00 39.29 66 SER B N 1
ATOM 1768 C CA . SER B 1 75 ? 0.011 39.986 6.134 1.00 40.51 66 SER B CA 1
ATOM 1769 C C . SER B 1 75 ? -1.270 39.952 6.993 1.00 40.88 66 SER B C 1
ATOM 1770 O O . SER B 1 75 ? -2.301 39.453 6.548 1.00 41.06 66 SER B O 1
ATOM 1773 N N A SER B 1 76 ? -1.198 40.500 8.208 0.50 41.06 67 SER B N 1
ATOM 1774 N N B SER B 1 76 ? -1.201 40.504 8.202 0.50 41.40 67 SER B N 1
ATOM 1775 C CA A SER B 1 76 ? -2.324 40.461 9.150 0.50 41.62 67 SER B CA 1
ATOM 1776 C CA B SER B 1 76 ? -2.322 40.434 9.134 0.50 42.16 67 SER B CA 1
ATOM 1777 C C A SER B 1 76 ? -3.527 41.290 8.695 0.50 41.75 67 SER B C 1
ATOM 1778 C C B SER B 1 76 ? -3.528 41.296 8.716 0.50 42.03 67 SER B C 1
ATOM 1779 O O A SER B 1 76 ? -4.725 40.848 8.729 0.50 43.94 67 SER B O 1
ATOM 1780 O O B SER B 1 76 ? -4.736 40.876 8.764 0.50 44.07 67 SER B O 1
ATOM 1785 N N . VAL B 1 77 ? -3.222 42.496 8.166 1.00 41.53 68 VAL B N 1
ATOM 1786 C CA . VAL B 1 77 ? -4.285 43.364 7.656 1.00 41.06 68 VAL B CA 1
ATOM 1787 C C . VAL B 1 77 ? -4.880 42.815 6.347 1.00 41.14 68 VAL B C 1
ATOM 1788 O O . VAL B 1 77 ? -6.093 42.852 6.169 1.00 40.05 68 VAL B O 1
ATOM 1792 N N . ARG B 1 78 ? -4.044 42.290 5.448 1.00 41.71 69 ARG B N 1
ATOM 1793 C CA . ARG B 1 78 ? -4.556 41.723 4.181 1.00 42.47 69 ARG B CA 1
ATOM 1794 C C . ARG B 1 78 ? -5.476 40.536 4.445 1.00 43.07 69 ARG B C 1
ATOM 1795 O O . ARG B 1 78 ? -6.447 40.331 3.720 1.00 42.13 69 ARG B O 1
ATOM 1803 N N A LYS B 1 79 ? -5.165 39.765 5.485 0.50 44.15 70 LYS B N 1
ATOM 1804 N N B LYS B 1 79 ? -5.164 39.766 5.487 0.50 43.84 70 LYS B N 1
ATOM 1805 C CA A LYS B 1 79 ? -5.958 38.594 5.842 0.50 45.33 70 LYS B CA 1
ATOM 1806 C CA B LYS B 1 79 ? -5.953 38.595 5.848 0.50 44.82 70 LYS B CA 1
ATOM 1807 C C A LYS B 1 79 ? -7.310 38.974 6.433 0.50 45.64 70 LYS B C 1
ATOM 1808 C C B LYS B 1 79 ? -7.307 38.972 6.436 0.50 45.34 70 LYS B C 1
ATOM 1809 O O A LYS B 1 79 ? -8.341 38.431 6.029 0.50 45.15 70 LYS B O 1
ATOM 1810 O O B LYS B 1 79 ? -8.336 38.424 6.032 0.50 44.87 70 LYS B O 1
ATOM 1821 N N . HIS B 1 80 ? -7.302 39.898 7.392 1.00 44.92 71 HIS B N 1
ATOM 1822 C CA . HIS B 1 80 ? -8.517 40.257 8.121 1.00 46.58 71 HIS B CA 1
ATOM 1823 C C . HIS B 1 80 ? -9.376 41.388 7.527 1.00 46.60 71 HIS B C 1
ATOM 1824 O O . HIS B 1 80 ? -10.549 41.498 7.868 1.00 46.30 71 HIS B O 1
ATOM 1831 N N . MET B 1 81 ? -8.817 42.221 6.656 1.00 45.68 72 MET B N 1
ATOM 1832 C CA . MET B 1 81 ? -9.573 43.337 6.100 1.00 45.34 72 MET B CA 1
ATOM 1833 C C . MET B 1 81 ? -9.677 43.158 4.594 1.00 44.31 72 MET B C 1
ATOM 1834 O O . MET B 1 81 ? -8.796 43.565 3.839 1.00 42.50 72 MET B O 1
ATOM 1839 N N . HIS B 1 82 ? -10.759 42.538 4.156 1.00 44.77 73 HIS B N 1
ATOM 1840 C CA . HIS B 1 82 ? -10.871 42.131 2.760 1.00 45.84 73 HIS B CA 1
ATOM 1841 C C . HIS B 1 82 ? -11.093 43.300 1.808 1.00 44.39 73 HIS B C 1
ATOM 1842 O O . HIS B 1 82 ? -10.794 43.189 0.617 1.00 44.65 73 HIS B O 1
ATOM 1849 N N . SER B 1 83 ? -11.616 44.411 2.332 1.00 42.33 74 SER B N 1
ATOM 1850 C CA . SER B 1 83 ? -11.860 45.588 1.534 1.00 42.28 74 SER B CA 1
ATOM 1851 C C . SER B 1 83 ? -10.589 46.405 1.335 1.00 41.99 74 SER B C 1
ATOM 1852 O O . SER B 1 83 ? -9.960 46.835 2.301 1.00 41.09 74 SER B O 1
ATOM 1855 N N . LEU B 1 84 ? -10.245 46.645 0.072 1.00 40.35 75 LEU B N 1
ATOM 1856 C CA . LEU B 1 84 ? -9.100 47.459 -0.265 1.00 40.45 75 LEU B CA 1
ATOM 1857 C C . LEU B 1 84 ? -9.309 48.904 0.172 1.00 40.45 75 LEU B C 1
ATOM 1858 O O . LEU B 1 84 ? -8.381 49.557 0.637 1.00 39.04 75 LEU B O 1
ATOM 1863 N N . ASP B 1 85 ? -10.530 49.400 0.013 1.00 42.55 76 ASP B N 1
ATOM 1864 C CA . ASP B 1 85 ? -10.859 50.750 0.434 1.00 43.94 76 ASP B CA 1
ATOM 1865 C C . ASP B 1 85 ? -10.627 50.949 1.940 1.00 44.08 76 ASP B C 1
ATOM 1866 O O . ASP B 1 85 ? -10.243 52.032 2.366 1.00 43.43 76 ASP B O 1
ATOM 1871 N N . GLU B 1 86 ? -10.860 49.911 2.736 1.00 44.23 77 GLU B N 1
ATOM 1872 C CA . GLU B 1 86 ? -10.597 49.977 4.173 1.00 46.25 77 GLU B CA 1
ATOM 1873 C C . GLU B 1 86 ? -9.116 49.829 4.518 1.00 43.89 77 GLU B C 1
ATOM 1874 O O . GLU B 1 86 ? -8.695 50.269 5.580 1.00 43.90 77 GLU B O 1
ATOM 1880 N N . ARG B 1 87 ? -8.327 49.201 3.646 1.00 41.04 78 ARG B N 1
ATOM 1881 C CA . ARG B 1 87 ? -6.893 49.088 3.893 1.00 39.97 78 ARG B CA 1
ATOM 1882 C C . ARG B 1 87 ? -6.183 50.401 3.530 1.00 38.80 78 ARG B C 1
ATOM 1883 O O . ARG B 1 87 ? -5.064 50.635 3.963 1.00 36.82 78 ARG B O 1
ATOM 1891 N N . LYS B 1 88 ? -6.838 51.253 2.738 1.00 39.02 79 LYS B N 1
ATOM 1892 C CA . LYS B 1 88 ? -6.329 52.601 2.464 1.00 39.06 79 LYS B CA 1
ATOM 1893 C C . LYS B 1 88 ? -6.171 53.328 3.804 1.00 39.59 79 LYS B C 1
ATOM 1894 O O . LYS B 1 88 ? -7.118 53.387 4.578 1.00 41.08 79 LYS B O 1
ATOM 1900 N N . ILE B 1 89 ? -4.974 53.833 4.104 1.00 38.72 80 ILE B N 1
ATOM 1901 C CA . ILE B 1 89 ? -4.674 54.264 5.481 1.00 39.47 80 ILE B CA 1
ATOM 1902 C C . ILE B 1 89 ? -5.229 55.654 5.816 1.00 40.28 80 ILE B C 1
ATOM 1903 O O . ILE B 1 89 ? -5.479 55.946 6.976 1.00 39.17 80 ILE B O 1
ATOM 1908 N N . HIS B 1 90 ? -5.410 56.485 4.790 1.00 39.52 81 HIS B N 1
ATOM 1909 C CA . HIS B 1 90 ? -5.913 57.846 4.938 1.00 40.65 81 HIS B CA 1
ATOM 1910 C C . HIS B 1 90 ? -7.384 57.898 4.542 1.00 41.93 81 HIS B C 1
ATOM 1911 O O . HIS B 1 90 ? -7.829 57.117 3.698 1.00 41.76 81 HIS B O 1
ATOM 1918 N N . PRO B 1 91 ? -8.148 58.826 5.144 1.00 44.45 82 PRO B N 1
ATOM 1919 C CA . PRO B 1 91 ? -9.597 58.815 4.936 1.00 46.07 82 PRO B CA 1
ATOM 1920 C C . PRO B 1 91 ? -10.054 59.328 3.570 1.00 46.05 82 PRO B C 1
ATOM 1921 O O . PRO B 1 91 ? -11.082 58.896 3.079 1.00 47.30 82 PRO B O 1
ATOM 1925 N N . GLY B 1 92 ? -9.308 60.231 2.954 1.00 46.29 83 GLY B N 1
ATOM 1926 C CA . GLY B 1 92 ? -9.698 60.726 1.637 1.00 46.97 83 GLY B CA 1
ATOM 1927 C C . GLY B 1 92 ? -9.232 59.809 0.530 1.00 46.12 83 GLY B C 1
ATOM 1928 O O . GLY B 1 92 ? -8.583 58.795 0.787 1.00 45.84 83 GLY B O 1
ATOM 1929 N N A GLU B 1 93 ? -9.561 60.168 -0.710 0.50 47.57 84 GLU B N 1
ATOM 1930 N N B GLU B 1 93 ? -9.562 60.176 -0.703 0.50 46.68 84 GLU B N 1
ATOM 1931 C CA A GLU B 1 93 ? -9.126 59.406 -1.877 0.50 48.06 84 GLU B CA 1
ATOM 1932 C CA B GLU B 1 93 ? -9.143 59.426 -1.875 0.50 46.62 84 GLU B CA 1
ATOM 1933 C C A GLU B 1 93 ? -7.604 59.373 -1.960 0.50 46.62 84 GLU B C 1
ATOM 1934 C C B GLU B 1 93 ? -7.617 59.385 -1.983 0.50 45.83 84 GLU B C 1
ATOM 1935 O O A GLU B 1 93 ? -7.017 58.329 -2.248 0.50 45.43 84 GLU B O 1
ATOM 1936 O O B GLU B 1 93 ? -7.040 58.344 -2.302 0.50 44.78 84 GLU B O 1
ATOM 1947 N N . TYR B 1 94 ? -6.983 60.527 -1.708 1.00 46.81 85 TYR B N 1
ATOM 1948 C CA . TYR B 1 94 ? -5.535 60.689 -1.820 1.00 46.84 85 TYR B CA 1
ATOM 1949 C C . TYR B 1 94 ? -4.908 61.192 -0.538 1.00 44.72 85 TYR B C 1
ATOM 1950 O O . TYR B 1 94 ? -5.562 61.822 0.283 1.00 43.87 85 TYR B O 1
ATOM 1959 N N . PHE B 1 95 ? -3.622 60.898 -0.391 1.00 43.20 86 PHE B N 1
ATOM 1960 C CA . PHE B 1 95 ? -2.772 61.564 0.571 1.00 42.73 86 PHE B CA 1
ATOM 1961 C C . PHE B 1 95 ? -1.929 62.575 -0.210 1.00 42.60 86 PHE B C 1
ATOM 1962 O O . PHE B 1 95 ? -1.253 62.215 -1.188 1.00 41.11 86 PHE B O 1
ATOM 1970 N N . THR B 1 96 ? -1.981 63.833 0.221 1.00 42.67 87 THR B N 1
ATOM 1971 C CA . THR B 1 96 ? -1.289 64.934 -0.448 1.00 43.05 87 THR B CA 1
ATOM 1972 C C . THR B 1 96 ? 0.104 65.120 0.118 1.00 43.02 87 THR B C 1
ATOM 1973 O O . THR B 1 96 ? 0.289 65.204 1.344 1.00 41.52 87 THR B O 1
ATOM 1977 N N . LEU B 1 97 ? 1.083 65.178 -0.782 1.00 42.62 88 LEU B N 1
ATOM 1978 C CA . LEU B 1 97 ? 2.479 65.391 -0.401 1.00 43.59 88 LEU B CA 1
ATOM 1979 C C . LEU B 1 97 ? 2.781 66.887 -0.277 1.00 44.45 88 LEU B C 1
ATOM 1980 O O . LEU B 1 97 ? 3.496 67.457 -1.087 1.00 43.52 88 LEU B O 1
ATOM 1985 N N . ILE B 1 98 ? 2.219 67.512 0.751 1.00 46.18 89 ILE B N 1
ATOM 1986 C CA . ILE B 1 98 ? 2.465 68.919 1.045 1.00 49.04 89 ILE B CA 1
ATOM 1987 C C . ILE B 1 98 ? 2.807 68.990 2.518 1.00 49.02 89 ILE B C 1
ATOM 1988 O O . ILE B 1 98 ? 2.134 68.379 3.350 1.00 47.39 89 ILE B O 1
ATOM 1993 N N . GLY B 1 99 ? 3.862 69.728 2.831 1.00 49.34 90 GLY B N 1
ATOM 1994 C CA . GLY B 1 99 ? 4.336 69.840 4.200 1.00 49.99 90 GLY B CA 1
ATOM 1995 C C . GLY B 1 99 ? 5.607 70.652 4.210 1.00 51.59 90 GLY B C 1
ATOM 1996 O O . GLY B 1 99 ? 6.124 71.028 3.147 1.00 51.71 90 GLY B O 1
ATOM 1997 N N A ASN B 1 100 ? 6.126 70.925 5.402 0.50 51.28 91 ASN B N 1
ATOM 1998 N N B ASN B 1 100 ? 6.111 70.907 5.413 0.50 52.22 91 ASN B N 1
ATOM 1999 C CA A ASN B 1 100 ? 7.326 71.745 5.539 0.50 51.78 91 ASN B CA 1
ATOM 2000 C CA B ASN B 1 100 ? 7.302 71.720 5.614 0.50 53.35 91 ASN B CA 1
ATOM 2001 C C A ASN B 1 100 ? 8.582 71.026 5.075 0.50 51.31 91 ASN B C 1
ATOM 2002 C C B ASN B 1 100 ? 8.566 71.028 5.104 0.50 52.20 91 ASN B C 1
ATOM 2003 O O A ASN B 1 100 ? 9.579 71.668 4.755 0.50 52.37 91 ASN B O 1
ATOM 2004 O O B ASN B 1 100 ? 9.548 71.689 4.776 0.50 53.16 91 ASN B O 1
ATOM 2013 N N . SER B 1 101 ? 8.537 69.697 5.051 1.00 50.18 92 SER B N 1
ATOM 2014 C CA . SER B 1 101 ? 9.675 68.901 4.619 1.00 48.36 92 SER B CA 1
ATOM 2015 C C . SER B 1 101 ? 9.202 67.474 4.317 1.00 46.75 92 SER B C 1
ATOM 2016 O O . SER B 1 101 ? 8.135 67.064 4.783 1.00 43.46 92 SER B O 1
ATOM 2019 N N . PRO B 1 102 ? 9.995 66.712 3.547 1.00 46.35 93 PRO B N 1
ATOM 2020 C CA . PRO B 1 102 ? 9.680 65.294 3.371 1.00 46.28 93 PRO B CA 1
ATOM 2021 C C . PRO B 1 102 ? 9.441 64.568 4.706 1.00 46.09 93 PRO B C 1
ATOM 2022 O O . PRO B 1 102 ? 8.478 63.810 4.828 1.00 45.19 93 PRO B O 1
ATOM 2026 N N A ARG B 1 103 ? 10.286 64.822 5.700 0.50 46.98 94 ARG B N 1
ATOM 2027 N N B ARG B 1 103 ? 10.297 64.820 5.693 0.50 46.78 94 ARG B N 1
ATOM 2028 C CA A ARG B 1 103 ? 10.130 64.186 7.014 0.50 47.75 94 ARG B CA 1
ATOM 2029 C CA B ARG B 1 103 ? 10.159 64.216 7.028 0.50 47.47 94 ARG B CA 1
ATOM 2030 C C A ARG B 1 103 ? 8.790 64.496 7.681 0.50 47.00 94 ARG B C 1
ATOM 2031 C C B ARG B 1 103 ? 8.805 64.502 7.682 0.50 46.82 94 ARG B C 1
ATOM 2032 O O A ARG B 1 103 ? 8.188 63.618 8.306 0.50 46.21 94 ARG B O 1
ATOM 2033 O O B ARG B 1 103 ? 8.208 63.613 8.296 0.50 46.04 94 ARG B O 1
ATOM 2048 N N . ASP B 1 104 ? 8.338 65.744 7.563 1.00 47.54 95 ASP B N 1
ATOM 2049 C CA . ASP B 1 104 ? 7.029 66.142 8.099 1.00 48.23 95 ASP B CA 1
ATOM 2050 C C . ASP B 1 104 ? 5.885 65.456 7.380 1.00 46.17 95 ASP B C 1
ATOM 2051 O O . ASP B 1 104 ? 4.897 65.060 8.010 1.00 43.65 95 ASP B O 1
ATOM 2056 N N . ILE B 1 105 ? 6.015 65.328 6.062 1.00 43.19 96 ILE B N 1
ATOM 2057 C CA . ILE B 1 105 ? 5.022 64.600 5.279 1.00 43.11 96 ILE B CA 1
ATOM 2058 C C . ILE B 1 105 ? 4.998 63.118 5.716 1.00 40.56 96 ILE B C 1
ATOM 2059 O O . ILE B 1 105 ? 3.933 62.558 5.960 1.00 40.09 96 ILE B O 1
ATOM 2064 N N . ARG B 1 106 ? 6.171 62.506 5.838 1.00 39.79 97 ARG B N 1
ATOM 2065 C CA . ARG B 1 106 ? 6.277 61.108 6.278 1.00 39.67 97 ARG B CA 1
ATOM 2066 C C . ARG B 1 106 ? 5.646 60.894 7.655 1.00 40.67 97 ARG B C 1
ATOM 2067 O O . ARG B 1 106 ? 4.983 59.876 7.893 1.00 39.60 97 ARG B O 1
ATOM 2075 N N . LEU B 1 107 ? 5.838 61.854 8.554 1.00 42.07 98 LEU B N 1
ATOM 2076 C CA . LEU B 1 107 ? 5.243 61.762 9.894 1.00 44.32 98 LEU B CA 1
ATOM 2077 C C . LEU B 1 107 ? 3.721 61.710 9.853 1.00 43.51 98 LEU B C 1
ATOM 2078 O O . LEU B 1 107 ? 3.115 60.918 10.563 1.00 41.91 98 LEU B O 1
ATOM 2083 N N A LYS B 1 108 ? 3.127 62.563 9.025 0.50 43.63 99 LYS B N 1
ATOM 2084 N N B LYS B 1 108 ? 3.098 62.554 9.034 0.50 44.36 99 LYS B N 1
ATOM 2085 C CA A LYS B 1 108 ? 1.685 62.589 8.831 0.50 44.57 99 LYS B CA 1
ATOM 2086 C CA B LYS B 1 108 ? 1.639 62.532 8.919 0.50 45.74 99 LYS B CA 1
ATOM 2087 C C A LYS B 1 108 ? 1.194 61.288 8.207 0.50 44.04 99 LYS B C 1
ATOM 2088 C C B LYS B 1 108 ? 1.164 61.270 8.198 0.50 44.70 99 LYS B C 1
ATOM 2089 O O A LYS B 1 108 ? 0.198 60.709 8.650 0.50 43.96 99 LYS B O 1
ATOM 2090 O O B LYS B 1 108 ? 0.136 60.696 8.569 0.50 44.45 99 LYS B O 1
ATOM 2101 N N . MET B 1 109 ? 1.905 60.832 7.180 1.00 43.23 100 MET B N 1
ATOM 2102 C CA . MET B 1 109 ? 1.558 59.582 6.484 1.00 42.71 100 MET B CA 1
ATOM 2103 C C . MET B 1 109 ? 1.586 58.391 7.441 1.00 41.80 100 MET B C 1
ATOM 2104 O O . MET B 1 109 ? 0.649 57.582 7.474 1.00 41.08 100 MET B O 1
ATOM 2109 N N . CYS B 1 110 ? 2.640 58.294 8.244 1.00 40.84 101 CYS B N 1
ATOM 2110 C CA . CYS B 1 110 ? 2.813 57.107 9.079 1.00 41.03 101 CYS B CA 1
ATOM 2111 C C . CYS B 1 110 ? 1.927 57.095 10.312 1.00 42.00 101 CYS B C 1
ATOM 2112 O O . CYS B 1 110 ? 1.645 56.019 10.856 1.00 43.19 101 CYS B O 1
ATOM 2115 N N . GLY B 1 111 ? 1.462 58.271 10.733 1.00 42.50 102 GLY B N 1
ATOM 2116 C CA . GLY B 1 111 ? 0.508 58.363 11.845 1.00 42.53 102 GLY B CA 1
ATOM 2117 C C . GLY B 1 111 ? -0.770 57.595 11.555 1.00 42.09 102 GLY B C 1
ATOM 2118 O O . GLY B 1 111 ? -1.390 57.020 12.468 1.00 40.61 102 GLY B O 1
ATOM 2119 N N . TYR B 1 112 ? -1.175 57.576 10.283 1.00 40.52 103 TYR B N 1
ATOM 2120 C CA . TYR B 1 112 ? -2.357 56.807 9.885 1.00 41.59 103 TYR B CA 1
ATOM 2121 C C . TYR B 1 112 ? -2.224 55.297 10.129 1.00 40.69 103 TYR B C 1
ATOM 2122 O O . TYR B 1 112 ? -3.229 54.619 10.343 1.00 40.59 103 TYR B O 1
ATOM 2131 N N . GLN B 1 113 ? -0.998 54.779 10.085 1.00 39.35 104 GLN B N 1
ATOM 2132 C CA . GLN B 1 113 ? -0.757 53.348 10.294 1.00 39.57 104 GLN B CA 1
ATOM 2133 C C . GLN B 1 113 ? -1.143 52.893 11.703 1.00 40.76 104 GLN B C 1
ATOM 2134 O O . GLN B 1 113 ? -1.509 51.729 11.906 1.00 40.88 104 GLN B O 1
ATOM 2140 N N . ALA B 1 114 ? -1.07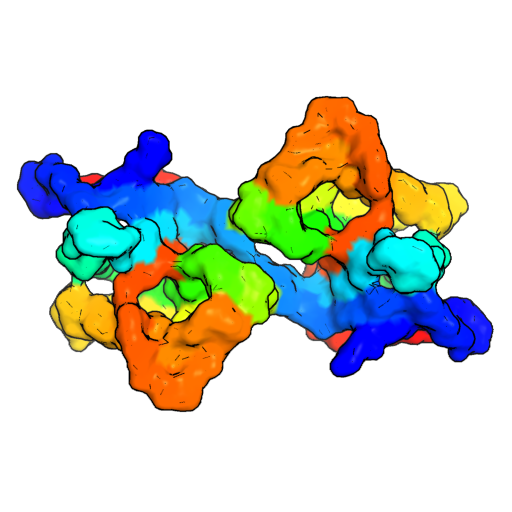7 53.808 12.671 1.00 41.29 105 ALA B N 1
ATOM 2141 C CA . ALA B 1 114 ? -1.403 53.473 14.059 1.00 43.87 105 ALA B CA 1
ATOM 2142 C C . ALA B 1 114 ? -2.897 53.252 14.298 1.00 45.10 105 ALA B C 1
ATOM 2143 O O . ALA B 1 114 ? -3.278 52.851 15.391 1.00 46.06 105 ALA B O 1
ATOM 2145 N N . TYR B 1 115 ? -3.736 53.511 13.293 1.00 45.67 106 TYR B N 1
ATOM 2146 C CA . TYR B 1 115 ? -5.177 53.270 13.407 1.00 47.48 106 TYR B CA 1
ATOM 2147 C C . TYR B 1 115 ? -5.566 51.828 13.082 1.00 46.76 106 TYR B C 1
ATOM 2148 O O . TYR B 1 115 ? -6.746 51.478 13.160 1.00 47.36 106 TYR B O 1
ATOM 2157 N N . PHE B 1 116 ? -4.584 50.998 12.733 1.00 44.74 107 PHE B N 1
ATOM 2158 C CA . PHE B 1 116 ? -4.832 49.593 12.429 1.00 44.36 107 PHE B CA 1
ATOM 2159 C C . PHE B 1 116 ? -4.254 48.700 13.519 1.00 44.60 107 PHE B C 1
ATOM 2160 O O . PHE B 1 116 ? -3.179 48.978 14.050 1.00 45.13 107 PHE B O 1
ATOM 2168 N N . SER B 1 117 ? -4.991 47.641 13.832 1.00 44.81 108 SER B N 1
ATOM 2169 C CA . SER B 1 117 ? -4.508 46.502 14.607 1.00 46.76 108 SER B CA 1
ATOM 2170 C C . SER B 1 117 ? -4.251 45.339 13.649 1.00 46.64 108 SER B C 1
ATOM 2171 O O . SER B 1 117 ? -4.286 45.522 12.421 1.00 43.43 108 SER B O 1
ATOM 2174 N N . ARG B 1 118 ? -3.998 44.154 14.207 1.00 48.42 109 ARG B N 1
ATOM 2175 C CA . ARG B 1 118 ? -3.903 42.921 13.417 1.00 50.45 109 ARG B CA 1
ATOM 2176 C C . ARG B 1 118 ? -5.188 42.608 12.670 1.00 50.78 109 ARG B C 1
ATOM 2177 O O . ARG B 1 118 ? -5.146 42.076 11.560 1.00 50.15 109 ARG B O 1
ATOM 2185 N N . THR B 1 119 ? -6.326 42.927 13.280 1.00 51.14 110 THR B N 1
ATOM 2186 C CA . THR B 1 119 ? -7.614 42.454 12.778 1.00 51.89 110 THR B CA 1
ATOM 2187 C C . THR B 1 119 ? -8.518 43.545 12.203 1.00 50.58 110 THR B C 1
ATOM 2188 O O . THR B 1 119 ? -9.522 43.239 11.568 1.00 49.77 110 THR B O 1
ATOM 2192 N N . GLY B 1 120 ? -8.183 44.808 12.410 1.00 49.78 111 GLY B N 1
ATOM 2193 C CA . GLY B 1 120 ? -9.092 45.868 12.002 1.00 50.85 111 GLY B CA 1
ATOM 2194 C C . GLY B 1 120 ? -8.624 47.256 12.374 1.00 51.79 111 GLY B C 1
ATOM 2195 O O . GLY B 1 120 ? -7.424 47.512 12.461 1.00 51.19 111 GLY B O 1
ATOM 2196 N N A ARG B 1 121 ? -9.579 48.154 12.588 0.50 53.17 112 ARG B N 1
ATOM 2197 N N B ARG B 1 121 ? -9.583 48.149 12.594 0.50 52.77 112 ARG B N 1
ATOM 2198 C CA A ARG B 1 121 ? -9.278 49.539 12.916 0.50 55.02 112 ARG B CA 1
ATOM 2199 C CA B ARG B 1 121 ? -9.292 49.530 12.937 0.50 54.35 112 ARG B CA 1
ATOM 2200 C C A ARG B 1 121 ? -9.494 49.823 14.395 0.50 55.86 112 ARG B C 1
ATOM 2201 C C B ARG B 1 121 ? -9.458 49.787 14.420 0.50 55.47 112 ARG B C 1
ATOM 2202 O O A ARG B 1 121 ? -10.286 49.156 15.058 0.50 57.25 112 ARG B O 1
ATOM 2203 O O B ARG B 1 121 ? -10.181 49.071 15.111 0.50 56.76 112 ARG B O 1
ATOM 2218 N N . LYS B 1 122 ? -8.762 50.806 14.907 1.00 55.85 113 LYS B N 1
ATOM 2219 C CA . LYS B 1 122 ? -8.865 51.214 16.297 1.00 56.33 113 LYS B CA 1
ATOM 2220 C C . LYS B 1 122 ? -9.555 52.564 16.358 1.00 56.75 113 LYS B C 1
ATOM 2221 O O . LYS B 1 122 ? -9.455 53.355 15.425 1.00 55.31 113 LYS B O 1
ATOM 2227 N N A GLU B 1 123 ? -10.236 52.826 17.467 0.50 58.75 114 GLU B N 1
ATOM 2228 N N B GLU B 1 123 ? -10.253 52.818 17.460 0.50 59.10 114 GLU B N 1
ATOM 2229 C CA A GLU B 1 123 ? -10.788 54.146 17.744 0.50 59.97 114 GLU B CA 1
ATOM 2230 C CA B GLU B 1 123 ? -10.785 54.145 17.755 0.50 60.56 114 GLU B CA 1
ATOM 2231 C C A GLU B 1 123 ? -9.672 55.076 18.212 0.50 59.23 114 GLU B C 1
ATOM 2232 C C B GLU B 1 123 ? -9.645 55.061 18.180 0.50 59.54 114 GLU B C 1
ATOM 2233 O O A GLU B 1 123 ? -9.587 56.228 17.782 0.50 60.58 114 GLU B O 1
ATOM 2234 O O B GLU B 1 123 ? -9.515 56.184 17.687 0.50 60.89 114 GLU B O 1
ATOM 2245 N N . ILE B 1 124 ? -8.824 54.560 19.098 1.00 58.23 115 ILE B N 1
ATOM 2246 C CA . ILE B 1 124 ? -7.676 55.290 19.623 1.00 56.58 115 ILE B CA 1
ATOM 2247 C C . ILE B 1 124 ? -6.438 54.774 18.908 1.00 54.28 115 ILE B C 1
ATOM 2248 O O . ILE B 1 124 ? -6.140 53.586 18.970 1.00 54.19 115 ILE B O 1
ATOM 2253 N N . PRO B 1 125 ? -5.715 55.653 18.210 1.00 54.07 116 PRO B N 1
ATOM 2254 C CA . PRO B 1 125 ? -4.534 55.152 17.514 1.00 53.12 116 PRO B CA 1
ATOM 2255 C C . PRO B 1 125 ? -3.401 54.880 18.501 1.00 53.59 116 PRO B C 1
ATOM 2256 O O . PRO B 1 125 ? -3.272 55.581 19.499 1.00 54.01 116 PRO B O 1
ATOM 2260 N N . SER B 1 126 ? -2.618 53.841 18.239 1.00 52.52 117 SER B N 1
ATOM 2261 C CA . SER B 1 126 ? -1.497 53.489 19.103 1.00 52.32 117 SER B CA 1
ATOM 2262 C C . SER B 1 126 ? -0.585 52.514 18.385 1.00 50.71 117 SER B C 1
ATOM 2263 O O . SER B 1 126 ? -0.965 51.918 17.370 1.00 48.74 117 SER B O 1
ATOM 2266 N N . GLY B 1 127 ? 0.621 52.370 18.925 1.00 49.28 118 GLY B N 1
ATOM 2267 C CA . GLY B 1 127 ? 1.542 51.331 18.505 1.00 48.73 118 GLY B CA 1
ATOM 2268 C C . GLY B 1 127 ? 2.335 51.640 17.247 1.00 46.07 118 GLY B C 1
ATOM 2269 O O . GLY B 1 127 ? 2.423 52.786 16.804 1.00 44.51 118 GLY B O 1
ATOM 2270 N N . ASN B 1 128 ? 2.900 50.576 16.680 1.00 45.45 119 ASN B N 1
ATOM 2271 C CA . ASN B 1 128 ? 3.875 50.651 15.589 1.00 44.22 119 ASN B CA 1
ATOM 2272 C C . ASN B 1 128 ? 3.369 51.458 14.395 1.00 42.29 119 ASN B C 1
ATOM 2273 O O . ASN B 1 128 ? 2.208 51.331 14.022 1.00 41.73 119 ASN B O 1
ATOM 2278 N N . ARG B 1 129 ? 4.248 52.278 13.813 1.00 41.68 120 ARG B N 1
ATOM 2279 C CA . ARG B 1 129 ? 3.947 53.055 12.607 1.00 41.49 120 ARG B CA 1
ATOM 2280 C C . ARG B 1 129 ? 4.901 52.774 11.432 1.00 40.27 120 ARG B C 1
ATOM 2281 O O . ARG B 1 129 ? 5.095 53.636 10.567 1.00 39.52 120 ARG B O 1
ATOM 2289 N N . THR B 1 130 ? 5.499 51.585 11.406 1.00 39.86 121 THR B N 1
ATOM 2290 C CA . THR B 1 130 ? 6.523 51.246 10.416 1.00 39.41 121 THR B CA 1
ATOM 2291 C C . THR B 1 130 ? 6.183 49.889 9.801 1.00 38.98 121 THR B C 1
ATOM 2292 O O . THR B 1 130 ? 6.974 48.943 9.860 1.00 39.63 121 THR B O 1
ATOM 2296 N N . LYS B 1 131 ? 4.989 49.820 9.216 1.00 38.13 122 LYS B N 1
ATOM 2297 C CA . LYS B 1 131 ? 4.415 48.582 8.705 1.00 37.70 122 LYS B CA 1
ATOM 2298 C C . LYS B 1 131 ? 4.606 48.438 7.200 1.00 37.20 122 LYS B C 1
ATOM 2299 O O . LYS B 1 131 ? 4.950 49.398 6.509 1.00 37.20 122 LYS B O 1
ATOM 2305 N N . ARG B 1 132 ? 4.349 47.238 6.689 1.00 37.37 123 ARG B N 1
ATOM 2306 C CA . ARG B 1 132 ? 4.402 46.993 5.248 1.00 37.01 123 ARG B CA 1
ATOM 2307 C C . ARG B 1 132 ? 3.290 47.801 4.577 1.00 37.10 123 ARG B C 1
ATOM 2308 O O . ARG B 1 132 ? 2.121 47.658 4.932 1.00 36.76 123 ARG B O 1
ATOM 2316 N N . ILE B 1 133 ? 3.669 48.673 3.639 1.00 36.68 124 ILE B N 1
ATOM 2317 C CA . ILE B 1 133 ? 2.730 49.533 2.951 1.00 36.28 124 ILE B CA 1
ATOM 2318 C C . ILE B 1 133 ? 2.948 49.521 1.442 1.00 36.41 124 ILE B C 1
ATOM 2319 O O . ILE B 1 133 ? 4.054 49.285 0.950 1.00 35.24 124 ILE B O 1
ATOM 2324 N N . LEU B 1 134 ? 1.869 49.792 0.723 1.00 36.47 125 LEU B N 1
ATOM 2325 C CA . LEU B 1 134 ? 1.897 49.854 -0.727 1.00 38.35 125 LEU B CA 1
ATOM 2326 C C . LEU B 1 134 ? 1.551 51.280 -1.124 1.00 37.38 125 LEU B C 1
ATOM 2327 O O . LEU B 1 134 ? 0.494 51.777 -0.756 1.00 38.05 125 LEU B O 1
ATOM 2332 N N . ILE B 1 135 ? 2.462 51.927 -1.846 1.00 36.84 126 ILE B N 1
ATOM 2333 C CA . ILE B 1 135 ? 2.318 53.308 -2.267 1.00 37.06 126 ILE B CA 1
ATOM 2334 C C . ILE B 1 135 ? 2.056 53.345 -3.769 1.00 37.80 126 ILE B C 1
ATOM 2335 O O . ILE B 1 135 ? 2.885 52.888 -4.563 1.00 36.20 126 ILE B O 1
ATOM 2340 N N . ASN B 1 136 ? 0.914 53.913 -4.145 1.00 38.41 127 ASN B N 1
ATOM 2341 C CA . ASN B 1 136 ? 0.497 53.998 -5.539 1.00 39.78 127 ASN B CA 1
ATOM 2342 C C . ASN B 1 136 ? 0.429 55.456 -5.981 1.00 40.43 127 ASN B C 1
ATOM 2343 O O . ASN B 1 136 ? 0.042 56.336 -5.197 1.00 39.21 127 ASN B O 1
ATOM 2348 N N . VAL B 1 137 ? 0.825 55.708 -7.227 1.00 40.34 128 VAL B N 1
ATOM 2349 C CA . VAL B 1 137 ? 0.575 56.990 -7.883 1.00 42.39 128 VAL B CA 1
ATOM 2350 C C . VAL B 1 137 ? -0.331 56.710 -9.079 1.00 43.27 128 VAL B C 1
ATOM 2351 O O . VAL B 1 137 ? 0.070 56.006 -10.003 1.00 42.07 128 VAL B O 1
ATOM 2355 N N . PRO B 1 138 ? -1.563 57.238 -9.050 1.00 45.43 129 PRO B N 1
ATOM 2356 C CA . PRO B 1 138 ? -2.499 57.012 -10.132 1.00 47.19 129 PRO B CA 1
ATOM 2357 C C . PRO B 1 138 ? -1.939 57.441 -11.478 1.00 46.36 129 PRO B C 1
ATOM 2358 O O . PRO B 1 138 ? -1.330 58.496 -11.580 1.00 47.07 129 PRO B O 1
ATOM 2362 N N . GLY B 1 139 ? -2.131 56.608 -12.491 1.00 46.62 130 GLY B N 1
ATOM 2363 C CA . GLY B 1 139 ? -1.613 56.887 -13.831 1.00 47.50 130 GLY B CA 1
ATOM 2364 C C . GLY B 1 139 ? -0.158 56.506 -14.058 1.00 47.07 130 GLY B C 1
ATOM 2365 O O . GLY B 1 139 ? 0.342 56.651 -15.168 1.00 48.44 130 GLY B O 1
ATOM 2366 N N . ILE B 1 140 ? 0.543 56.038 -13.028 1.00 46.18 131 ILE B N 1
ATOM 2367 C CA . ILE B 1 140 ? 1.931 55.605 -13.220 1.00 47.26 131 ILE B CA 1
ATOM 2368 C C . ILE B 1 140 ? 1.999 54.077 -13.230 1.00 46.96 131 ILE B C 1
ATOM 2369 O O . ILE B 1 140 ? 1.546 53.433 -12.284 1.00 45.81 131 ILE B O 1
ATOM 2374 N N . TYR B 1 141 ? 2.557 53.520 -14.305 1.00 48.10 132 TYR B N 1
ATOM 2375 C CA . TYR B 1 141 ? 2.727 52.074 -14.458 1.00 50.48 132 TYR B CA 1
ATOM 2376 C C . TYR B 1 141 ? 4.174 51.684 -14.824 1.00 50.29 132 TYR B C 1
ATOM 2377 O O . TYR B 1 141 ? 4.416 50.577 -15.302 1.00 52.50 132 TYR B O 1
ATOM 2386 N N . SER B 1 142 ? 5.128 52.584 -14.595 1.00 47.07 133 SER B N 1
ATOM 2387 C CA . SER B 1 142 ? 6.512 52.376 -15.018 1.00 45.82 133 SER B CA 1
ATOM 2388 C C . SER B 1 142 ? 7.389 51.846 -13.885 1.00 45.55 133 SER B C 1
ATOM 2389 O O . SER B 1 142 ? 7.508 52.488 -12.825 1.00 43.97 133 SER B O 1
ATOM 2392 N N . ASP B 1 143 ? 8.015 50.693 -14.120 1.00 45.17 134 ASP B N 1
ATOM 2393 C CA . ASP B 1 143 ? 8.991 50.131 -13.191 1.00 45.73 134 ASP B CA 1
ATOM 2394 C C . ASP B 1 143 ? 10.203 51.035 -13.062 1.00 44.39 134 ASP B C 1
ATOM 2395 O O . ASP B 1 143 ? 10.769 51.160 -11.974 1.00 43.48 134 ASP B O 1
ATOM 2400 N N . SER B 1 144 ? 10.638 51.633 -14.165 1.00 43.26 135 SER B N 1
ATOM 2401 C CA . SER B 1 144 ? 11.841 52.465 -14.118 1.00 44.12 135 SER B CA 1
ATOM 2402 C C . SER B 1 144 ? 11.576 53.796 -13.411 1.00 42.43 135 SER B C 1
ATOM 2403 O O . SER B 1 144 ? 12.487 54.360 -12.787 1.00 42.24 135 SER B O 1
ATOM 2406 N N . PHE B 1 145 ? 10.337 54.287 -13.483 1.00 41.33 136 PHE B N 1
ATOM 2407 C CA . PHE B 1 145 ? 9.943 55.436 -12.665 1.00 40.96 136 PHE B CA 1
ATOM 2408 C C . PHE B 1 145 ? 10.149 55.086 -11.186 1.00 39.24 136 PHE B C 1
ATOM 2409 O O . PHE B 1 145 ? 10.847 55.779 -10.461 1.00 39.33 136 PHE B O 1
ATOM 2417 N N . TRP B 1 146 ? 9.523 54.011 -10.741 1.00 38.77 137 TRP B N 1
ATOM 2418 C CA . TRP B 1 146 ? 9.642 53.605 -9.344 1.00 38.07 137 TRP B CA 1
ATOM 2419 C C . TRP B 1 146 ? 11.076 53.256 -8.946 1.00 38.50 137 TRP B C 1
ATOM 2420 O O . TRP B 1 146 ? 11.481 53.527 -7.815 1.00 37.29 137 TRP B O 1
ATOM 2431 N N . ALA B 1 147 ? 11.838 52.668 -9.868 1.00 38.47 138 ALA B N 1
ATOM 2432 C CA . ALA B 1 147 ? 13.251 52.418 -9.638 1.00 39.04 138 ALA B CA 1
ATOM 2433 C C . ALA B 1 147 ? 14.036 53.710 -9.407 1.00 39.59 138 ALA B C 1
ATOM 2434 O O . ALA B 1 147 ? 14.946 53.732 -8.585 1.00 39.33 138 ALA B O 1
ATOM 2436 N N . SER B 1 148 ? 13.696 54.781 -10.130 1.00 39.74 139 SER B N 1
ATOM 2437 C CA . SER B 1 148 ? 14.362 56.071 -9.912 1.00 39.76 139 SER B CA 1
ATOM 2438 C C . SER B 1 148 ? 14.003 56.676 -8.555 1.00 38.67 139 SER B C 1
ATOM 2439 O O . SER B 1 148 ? 14.836 57.341 -7.943 1.00 36.80 139 SER B O 1
ATOM 2442 N N . ILE B 1 149 ? 12.785 56.425 -8.083 1.00 38.18 140 ILE B N 1
ATOM 2443 C CA . ILE B 1 149 ? 12.362 56.880 -6.745 1.00 39.67 140 ILE B CA 1
ATOM 2444 C C . ILE B 1 149 ? 13.162 56.163 -5.659 1.00 41.17 140 ILE B C 1
ATOM 2445 O O . ILE B 1 149 ? 13.635 56.783 -4.710 1.00 41.21 140 ILE B O 1
ATOM 2450 N N . ILE B 1 150 ? 13.318 54.860 -5.823 1.00 41.94 141 ILE B N 1
ATOM 2451 C CA . ILE B 1 150 ? 14.063 54.028 -4.877 1.00 44.11 141 ILE B CA 1
ATOM 2452 C C . ILE B 1 150 ? 15.563 54.353 -4.878 1.00 43.89 141 ILE B C 1
ATOM 2453 O O . ILE B 1 150 ? 16.171 54.499 -3.817 1.00 42.74 141 ILE B O 1
ATOM 2458 N N A ARG B 1 151 ? 16.143 54.456 -6.073 0.50 44.27 142 ARG B N 1
ATOM 2459 N N B ARG B 1 151 ? 16.151 54.462 -6.065 0.50 44.63 142 ARG B N 1
ATOM 2460 C CA A ARG B 1 151 ? 17.593 54.618 -6.242 0.50 45.98 142 ARG B CA 1
ATOM 2461 C CA B ARG B 1 151 ? 17.602 54.622 -6.194 0.50 46.55 142 ARG B CA 1
ATOM 2462 C C A ARG B 1 151 ? 18.067 56.073 -6.159 0.50 45.90 142 ARG B C 1
ATOM 2463 C C B ARG B 1 151 ? 18.076 56.079 -6.163 0.50 46.24 142 ARG B C 1
ATOM 2464 O O A ARG B 1 151 ? 19.167 56.344 -5.689 0.50 46.26 142 ARG B O 1
ATOM 2465 O O B ARG B 1 151 ? 19.191 56.358 -5.731 0.50 46.54 142 ARG B O 1
ATOM 2480 N N . GLY B 1 152 ? 17.244 57.001 -6.632 1.00 46.37 143 GLY B N 1
ATOM 2481 C CA . GLY B 1 152 ? 17.608 58.412 -6.663 1.00 47.94 143 GLY B CA 1
ATOM 2482 C C . GLY B 1 152 ? 18.623 58.728 -7.751 1.00 50.77 143 GLY B C 1
ATOM 2483 O O . GLY B 1 152 ? 19.150 59.841 -7.778 1.00 53.34 143 GLY B O 1
#

Solvent-accessible surface area: 14311 Å² total; per-residue (Å²): 217,75,101,49,0,66,24,99,132,47,109,94,18,129,1,44,0,37,32,23,54,10,4,45,16,40,0,0,6,0,14,31,92,21,120,62,108,99,9,96,19,0,37,86,0,0,28,45,0,1,64,23,1,56,120,60,68,20,47,74,0,13,0,28,1,4,23,82,35,3,6,124,81,12,62,19,16,94,91,2,24,4,4,114,36,117,88,6,57,2,93,72,101,53,46,134,66,8,23,64,117,2,6,19,41,0,2,79,1,40,187,88,16,118,59,165,137,57,62,59,83,116,15,33,39,0,3,1,21,9,63,62,41,169,53,85,82,39,0,27,48,5,10,139,71,232,94,76,53,0,45,26,96,132,29,109,95,18,129,0,44,0,34,38,20,53,7,5,47,16,29,0,0,6,0,15,30,92,20,120,63,110,98,9,91,15,0,39,82,0,0,24,46,0,0,54,23,1,63,121,58,70,14,64,77,0,12,0,26,0,4,24,82,36,2,5,124,83,10,63,20,18,92,93,2,22,4,4,114,37,134,89,17,57,8,129,36,147,39,41,135,46,8,20,66,102,2,5,19,66,0,2,80,0,39,184,88,17,121,59,173,138,56,61,56,84,121,14,33,39,0,4,1,22,10,65,65,33,172,46,90,84,43,0,32,58,1,3,113,77

Nearest PDB structures (foldseek):
  6t22-assembly2_B  TM=1.007E+00  e=5.691E-32  Escherichia coli K-12
  6ghc-assembly1_A  TM=9.855E-01  e=3.136E-26  Escherichia coli K-12
  6usr-assembly1_A  TM=3.166E-01  e=1.330E+00  Tribolium castaneum
  6t22-assembly2_B  TM=1.000E+00  e=3.192E-30  Escherichia coli K-12
  6ghc-assembly1_A  TM=9.799E-01  e=6.948E-26  Escherichia coli K-12

Foldseek 3Di:
DFDAFADPVQHGALWTKDFADDPRAGFIKTAFQDDPGRSVCLLVLQLLLLVVCVVVPFFKKWKFFDAPLCVVQPVDRLQRGLDDDPIQTSDDDRSNVSSVVVLQSVQQDDSHHGHPDGDDDSGHIMGIHGPPDRDVVVVVVSRSD/DFDFFADPVQHGALWTKDFAADPNFTAIKTAFDDDPGRRVCLLVLQLLLLVVCVVVVAFWKWKFFDAPLCVVQPVDRLQRGLDPDPTQTSDDPGSSGSSVVVLQSVQQDDSHHGHPDGDDDSGHIMGMHDPPDDDPVSNVVSRRD

GO terms:
  GO:0008327 methyl-CpG binding (F, IDA)

InterPro domains:
  IPR002711 HNH endonuclease [PF01844] (207-256)
  IPR003615 HNH nuclease [SM00507] (194-253)
  IPR003615 HNH nuclease [cd00085] (194-256)
  IPR052892 Nucleic_acid-targeting_endonuclease [PTHR33877] (125-276)

B-factor: mean 55.38, std 17.62, range [33.27, 135.27]